Protein AF-A0A821ZTZ2-F1 (afdb_monomer_lite)

Radius of gyration: 18.92 Å; chains: 1; bounding box: 42×50×55 Å

Structure (mmCIF, N/CA/C/O backbone):
data_AF-A0A821ZTZ2-F1
#
_entry.id   AF-A0A821ZTZ2-F1
#
loop_
_atom_site.group_PDB
_atom_site.id
_atom_site.type_symbol
_atom_site.label_atom_id
_atom_site.label_alt_id
_atom_site.label_comp_id
_atom_site.label_asym_id
_atom_site.label_entity_id
_atom_site.label_seq_id
_atom_site.pdbx_PDB_ins_code
_atom_site.Cartn_x
_atom_site.Cartn_y
_atom_site.Cartn_z
_atom_site.occupancy
_atom_site.B_iso_or_equiv
_atom_site.auth_seq_id
_atom_site.auth_comp_id
_atom_site.auth_asym_id
_atom_site.auth_atom_id
_atom_site.pdbx_PDB_model_num
ATOM 1 N N . MET A 1 1 ? -11.432 11.181 30.076 1.00 42.75 1 MET A N 1
ATOM 2 C CA . MET A 1 1 ? -12.781 11.139 29.461 1.00 42.75 1 MET A CA 1
ATOM 3 C C . MET A 1 1 ? -12.769 10.695 27.985 1.00 42.75 1 MET A C 1
ATOM 5 O O . MET A 1 1 ? -13.728 10.973 27.287 1.00 42.75 1 MET A O 1
ATOM 9 N N . LEU A 1 2 ? -11.742 9.986 27.481 1.00 49.47 2 LEU A N 1
ATOM 10 C CA . LEU A 1 2 ? -11.644 9.617 26.049 1.00 49.47 2 LEU A CA 1
ATOM 11 C C . LEU A 1 2 ? -12.002 8.150 25.729 1.00 49.47 2 LEU A C 1
ATOM 13 O O . LEU A 1 2 ? -11.899 7.739 24.581 1.00 49.47 2 LEU A O 1
ATOM 17 N N . PHE A 1 3 ? -12.441 7.362 26.715 1.00 52.09 3 PHE A N 1
ATOM 18 C CA . PHE A 1 3 ? -12.757 5.939 26.538 1.00 52.09 3 PHE A CA 1
ATOM 19 C C . PHE A 1 3 ? -14.028 5.576 27.314 1.00 52.09 3 PHE A C 1
ATOM 21 O O . PHE A 1 3 ? -13.947 4.934 28.354 1.00 52.09 3 PHE A O 1
ATOM 28 N N . ASN A 1 4 ? -15.193 6.041 26.858 1.00 55.69 4 ASN A N 1
ATOM 29 C CA . ASN A 1 4 ? -16.470 5.648 27.470 1.00 55.69 4 ASN A CA 1
ATOM 30 C C . ASN A 1 4 ? -17.130 4.446 26.774 1.00 55.69 4 ASN A C 1
ATOM 32 O O . ASN A 1 4 ? -18.010 3.842 27.368 1.00 55.69 4 ASN A O 1
ATOM 36 N N . GLU A 1 5 ? -16.666 4.044 25.584 1.00 66.56 5 GLU A N 1
ATOM 37 C CA . GLU A 1 5 ? -17.161 2.846 24.891 1.00 66.56 5 GLU A CA 1
ATOM 38 C C . GLU A 1 5 ? -16.017 1.852 24.616 1.00 66.56 5 GLU A C 1
ATOM 40 O O . GLU A 1 5 ? -14.931 2.269 24.189 1.00 66.56 5 GLU A O 1
ATOM 45 N N . PRO A 1 6 ? -16.232 0.538 24.818 1.00 70.94 6 PRO A N 1
ATOM 46 C CA . PRO A 1 6 ? -15.178 -0.481 24.763 1.00 70.94 6 PRO A CA 1
ATOM 47 C C . PRO A 1 6 ? -14.505 -0.617 23.386 1.00 70.94 6 PRO A C 1
ATOM 49 O O . PRO A 1 6 ? -13.348 -1.026 23.303 1.00 70.94 6 PRO A O 1
ATOM 52 N N . TRP A 1 7 ? -15.184 -0.239 22.301 1.00 80.12 7 TRP A N 1
ATOM 53 C CA . TRP A 1 7 ? -14.682 -0.409 20.934 1.00 80.12 7 TRP A CA 1
ATOM 54 C C . TRP A 1 7 ? -13.649 0.645 20.506 1.00 80.12 7 TRP A C 1
ATOM 56 O O . TRP A 1 7 ? -12.847 0.368 19.612 1.00 80.12 7 TRP A O 1
ATOM 66 N N . TYR A 1 8 ? -13.602 1.822 21.148 1.00 84.62 8 TYR A N 1
ATOM 67 C CA . TYR A 1 8 ? -12.630 2.867 20.792 1.00 84.62 8 TYR A CA 1
ATOM 68 C C . TYR A 1 8 ? -11.195 2.395 20.996 1.00 84.62 8 TYR A C 1
ATOM 70 O O . TYR A 1 8 ? -10.341 2.647 20.151 1.00 84.62 8 TYR A O 1
ATOM 78 N N . LEU A 1 9 ? -10.920 1.685 22.094 1.00 88.00 9 LEU A N 1
ATOM 79 C CA . LEU A 1 9 ? -9.583 1.157 22.348 1.00 88.00 9 LEU A CA 1
ATOM 80 C C . LEU A 1 9 ? -9.177 0.160 21.255 1.00 88.00 9 LEU A C 1
ATOM 82 O O . LEU A 1 9 ? -8.076 0.264 20.720 1.00 88.00 9 LEU A O 1
ATOM 86 N N . SER A 1 10 ? -10.076 -0.756 20.884 1.00 89.06 10 SER A N 1
ATOM 87 C CA . SER A 1 10 ? -9.838 -1.754 19.837 1.00 89.06 10 SER A CA 1
ATOM 88 C C . SER A 1 10 ? -9.587 -1.119 18.471 1.00 89.06 10 SER A C 1
ATOM 90 O O . SER A 1 10 ? -8.606 -1.466 17.817 1.00 89.06 10 SER A O 1
ATOM 92 N N . LEU A 1 11 ? -10.425 -0.163 18.057 1.00 89.69 11 LEU A N 1
ATOM 93 C CA . LEU A 1 11 ? -10.246 0.556 16.794 1.00 89.69 11 LEU A CA 1
ATOM 94 C C . LEU A 1 11 ? -8.910 1.301 16.774 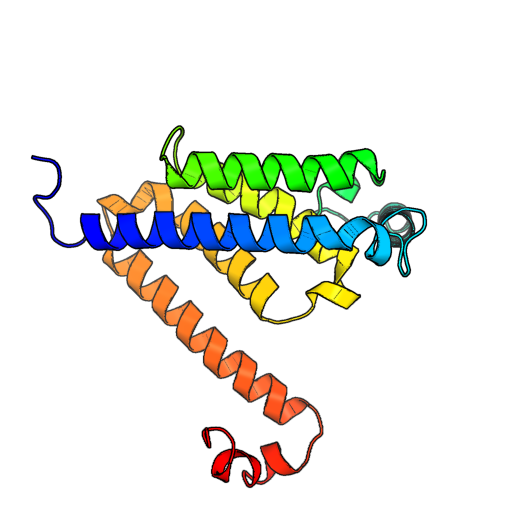1.00 89.69 11 LEU A C 1
ATOM 96 O O . LEU A 1 11 ? -8.155 1.247 15.808 1.00 89.69 11 LEU A O 1
ATOM 100 N N . SER A 1 12 ? -8.594 1.957 17.879 1.00 91.69 12 SER A N 1
ATOM 101 C CA . SER A 1 12 ? -7.413 2.791 17.959 1.00 91.69 12 SER A CA 1
ATOM 102 C C . SER A 1 12 ? -6.122 1.963 18.040 1.00 91.69 12 SER A C 1
ATOM 104 O O . SER A 1 12 ? -5.089 2.365 17.506 1.00 91.69 12 SER A O 1
ATOM 106 N N . LEU A 1 13 ? -6.158 0.775 18.656 1.00 93.75 13 LEU A N 1
ATOM 107 C CA . LEU A 1 13 ? -5.084 -0.217 18.549 1.00 93.75 13 LEU A CA 1
ATOM 108 C C . LEU A 1 13 ? -4.942 -0.723 17.110 1.00 93.75 13 LEU A C 1
ATOM 110 O O . LEU A 1 13 ? -3.829 -0.740 16.592 1.00 93.75 13 LEU A O 1
ATOM 114 N N . PHE A 1 14 ? -6.053 -1.065 16.449 1.00 93.88 14 PHE A N 1
ATOM 115 C CA . PHE A 1 14 ? -6.052 -1.508 15.055 1.00 93.88 14 PHE A CA 1
ATOM 116 C C . PHE A 1 14 ? -5.377 -0.485 14.132 1.00 93.88 14 PHE A C 1
ATOM 118 O O . PHE A 1 14 ? -4.483 -0.845 13.369 1.00 93.88 14 PHE A O 1
ATOM 125 N N . GLU A 1 15 ? -5.747 0.793 14.232 1.00 95.94 15 GLU A N 1
ATOM 126 C CA . GLU A 1 15 ? -5.176 1.879 13.424 1.00 95.94 15 GLU A CA 1
ATOM 127 C C . GLU A 1 15 ? -3.663 2.003 13.619 1.00 95.94 15 GLU A C 1
ATOM 129 O O . GLU A 1 15 ? -2.908 2.083 12.651 1.00 95.94 15 GLU A O 1
ATOM 134 N N . ARG A 1 16 ? -3.190 1.965 14.867 1.00 97.94 16 ARG A N 1
ATOM 135 C CA . ARG A 1 16 ? -1.758 2.093 15.179 1.00 97.94 16 ARG A CA 1
ATOM 136 C C . ARG A 1 16 ? -0.972 0.877 14.723 1.00 97.94 16 ARG A C 1
ATOM 138 O O . ARG A 1 16 ? 0.109 1.029 14.163 1.00 97.94 16 ARG A O 1
ATOM 145 N N . THR A 1 17 ? -1.528 -0.320 14.890 1.00 98.12 17 THR A N 1
ATOM 146 C CA . THR A 1 17 ? -0.934 -1.549 14.361 1.00 98.12 17 THR A CA 1
ATOM 147 C C . THR A 1 17 ? -0.859 -1.505 12.835 1.00 98.12 17 THR A C 1
ATOM 149 O O . THR A 1 17 ? 0.201 -1.781 12.277 1.00 98.12 17 THR A O 1
ATOM 152 N N . LEU A 1 18 ? -1.929 -1.094 12.149 1.00 98.00 18 LEU A N 1
ATOM 153 C CA . LEU A 1 18 ? -1.942 -0.961 10.691 1.00 98.00 18 LEU A CA 1
ATOM 154 C C . LEU A 1 18 ? -0.936 0.096 10.207 1.00 98.00 18 LEU A C 1
ATOM 156 O O . LEU A 1 18 ? -0.241 -0.124 9.213 1.00 98.00 18 LEU A O 1
ATOM 160 N N . ALA A 1 19 ? -0.799 1.211 10.925 1.00 98.69 19 ALA A N 1
ATOM 161 C CA . ALA A 1 19 ? 0.216 2.225 10.657 1.00 98.69 19 ALA A CA 1
ATOM 162 C C . ALA A 1 19 ? 1.643 1.668 10.805 1.00 98.69 19 ALA A C 1
ATOM 164 O O . ALA A 1 19 ? 2.469 1.858 9.912 1.00 98.69 19 ALA A O 1
ATOM 165 N N . CYS A 1 20 ? 1.924 0.917 11.875 1.00 98.75 20 CYS A N 1
ATOM 166 C CA . CYS A 1 20 ? 3.211 0.243 12.070 1.00 98.75 20 CYS A CA 1
ATOM 167 C C . CYS A 1 20 ? 3.512 -0.781 10.967 1.00 98.75 20 CYS A C 1
ATOM 169 O O . CYS A 1 20 ? 4.644 -0.840 10.490 1.00 98.75 20 CYS A O 1
ATOM 171 N N . ILE A 1 21 ? 2.516 -1.561 10.534 1.00 98.56 21 ILE A N 1
ATOM 172 C CA . ILE A 1 21 ? 2.678 -2.544 9.452 1.00 98.56 21 ILE A CA 1
ATOM 173 C C . ILE A 1 21 ? 2.988 -1.840 8.127 1.00 98.56 21 ILE A C 1
ATOM 175 O O . ILE A 1 21 ? 3.922 -2.244 7.436 1.00 98.56 21 ILE A O 1
ATOM 179 N N . ASN A 1 22 ? 2.262 -0.768 7.785 1.00 98.62 22 ASN A N 1
ATOM 180 C CA . ASN A 1 22 ? 2.570 0.035 6.598 1.00 98.62 22 ASN A CA 1
ATOM 181 C C . ASN A 1 22 ? 3.992 0.609 6.673 1.00 98.62 22 ASN A C 1
ATOM 183 O O . ASN A 1 22 ? 4.756 0.469 5.719 1.00 98.62 22 ASN A O 1
ATOM 187 N N . LEU A 1 23 ? 4.379 1.186 7.815 1.00 98.81 23 LEU A N 1
ATOM 188 C CA . LEU A 1 23 ? 5.720 1.733 8.017 1.00 98.81 23 LEU A CA 1
ATOM 189 C C . LEU A 1 23 ? 6.803 0.664 7.810 1.00 98.81 23 LEU A C 1
ATOM 191 O O . LEU A 1 23 ? 7.748 0.888 7.055 1.00 98.81 23 LEU A O 1
ATOM 195 N N . ALA A 1 24 ? 6.646 -0.510 8.427 1.00 98.62 24 ALA A N 1
ATOM 196 C CA . ALA A 1 24 ? 7.570 -1.628 8.265 1.00 98.62 24 ALA A CA 1
ATOM 197 C C . ALA A 1 24 ? 7.647 -2.097 6.804 1.00 98.62 24 ALA A C 1
ATOM 199 O O . ALA A 1 24 ? 8.740 -2.331 6.289 1.00 98.62 24 ALA A O 1
ATOM 200 N N . ALA A 1 25 ? 6.508 -2.172 6.112 1.00 97.88 25 ALA A N 1
ATOM 201 C CA . ALA A 1 25 ? 6.438 -2.561 4.709 1.00 97.88 25 ALA A CA 1
ATOM 202 C C . ALA A 1 25 ? 7.159 -1.562 3.788 1.00 97.88 25 ALA A C 1
ATOM 204 O O . ALA A 1 25 ? 7.911 -1.977 2.901 1.00 97.88 25 ALA A O 1
ATOM 205 N N . PHE A 1 26 ? 6.986 -0.254 4.007 1.00 98.56 26 PHE A N 1
ATOM 206 C CA . PHE A 1 26 ? 7.702 0.771 3.246 1.00 98.56 26 PHE A CA 1
ATOM 207 C C . PHE A 1 26 ? 9.198 0.780 3.551 1.00 98.56 26 PHE A C 1
ATOM 209 O O . PHE A 1 26 ? 9.985 0.857 2.614 1.00 98.56 26 PHE A O 1
ATOM 216 N N . LEU A 1 27 ? 9.610 0.668 4.818 1.00 98.56 27 LEU A N 1
ATOM 217 C CA . LEU A 1 27 ? 11.029 0.626 5.194 1.00 98.56 27 LEU A CA 1
ATOM 218 C C . LEU A 1 27 ? 11.729 -0.623 4.645 1.00 98.56 27 LEU A C 1
ATOM 220 O O . LEU A 1 27 ? 12.836 -0.527 4.117 1.00 98.56 27 LEU A O 1
ATOM 224 N N . SER A 1 28 ? 11.064 -1.779 4.712 1.00 97.25 28 SER A N 1
ATOM 225 C CA . SER A 1 28 ? 11.558 -3.027 4.128 1.00 97.25 28 SER A CA 1
ATOM 226 C C . SER A 1 28 ? 11.678 -2.931 2.608 1.00 97.25 28 SER A C 1
ATOM 228 O O . SER A 1 28 ? 12.683 -3.356 2.054 1.00 97.25 28 SER A O 1
ATOM 230 N N . SER A 1 29 ? 10.703 -2.329 1.922 1.00 96.81 29 SER A N 1
ATOM 231 C CA . SER A 1 29 ? 10.804 -2.074 0.481 1.00 96.81 29 SER A CA 1
ATOM 232 C C . SER A 1 29 ? 11.915 -1.068 0.152 1.00 96.81 29 SER A C 1
ATOM 234 O O . SER A 1 29 ? 12.677 -1.255 -0.798 1.00 96.81 29 SER A O 1
ATOM 236 N N . LEU A 1 30 ? 12.057 -0.016 0.964 1.00 97.94 30 LEU A N 1
ATOM 237 C CA . LEU A 1 30 ? 13.021 1.062 0.753 1.00 97.94 30 LEU A CA 1
ATOM 238 C C . LEU A 1 30 ? 14.477 0.571 0.816 1.00 97.94 30 LEU A C 1
ATOM 240 O O . LEU A 1 30 ? 15.336 1.126 0.132 1.00 97.94 30 LEU A O 1
ATOM 244 N N . SER A 1 31 ? 14.773 -0.472 1.592 1.00 97.12 31 SER A N 1
ATOM 245 C CA . SER A 1 31 ? 16.129 -1.028 1.650 1.00 97.12 31 SER A CA 1
ATOM 246 C C . SER A 1 31 ? 16.521 -1.803 0.385 1.00 97.12 31 SER A C 1
ATOM 248 O O . SER A 1 31 ? 17.711 -1.922 0.098 1.00 97.12 31 SER A O 1
ATOM 250 N N . GLN A 1 32 ? 15.549 -2.286 -0.401 1.00 96.06 32 GLN A N 1
ATOM 251 C CA . GLN A 1 32 ? 15.790 -3.198 -1.529 1.00 96.06 32 GLN A CA 1
ATOM 252 C C . GLN A 1 32 ? 15.358 -2.670 -2.908 1.00 96.06 32 GLN A C 1
ATOM 254 O O . GLN A 1 32 ? 15.808 -3.201 -3.927 1.00 96.06 32 GLN A O 1
ATOM 259 N N . TRP A 1 33 ? 14.529 -1.619 -2.984 1.00 96.19 33 TRP A N 1
ATOM 260 C CA . TRP A 1 33 ? 13.891 -1.199 -4.243 1.00 96.19 33 TRP A CA 1
ATOM 261 C C . TRP A 1 33 ? 14.880 -0.906 -5.378 1.00 96.19 33 TRP A C 1
ATOM 263 O O . TRP A 1 33 ? 14.597 -1.248 -6.523 1.00 96.19 33 TRP A O 1
ATOM 273 N N . ARG A 1 34 ? 16.050 -0.314 -5.084 1.00 96.50 34 ARG A N 1
ATOM 274 C CA . ARG A 1 34 ? 17.048 0.036 -6.113 1.00 96.50 34 ARG A CA 1
ATOM 275 C C . ARG A 1 34 ? 17.535 -1.194 -6.870 1.00 96.50 34 ARG A C 1
ATOM 277 O O . ARG A 1 34 ? 17.605 -1.159 -8.092 1.00 96.50 34 ARG A O 1
ATOM 284 N N . GLY A 1 35 ? 17.838 -2.274 -6.149 1.00 96.25 35 GLY A N 1
ATOM 285 C CA . GLY A 1 35 ? 18.311 -3.521 -6.750 1.00 96.25 35 GLY A CA 1
ATOM 286 C C . GLY A 1 35 ? 17.205 -4.294 -7.468 1.00 96.25 35 GLY A C 1
ATOM 287 O O . GLY A 1 35 ? 17.479 -5.006 -8.427 1.00 96.25 35 GLY A O 1
ATOM 288 N N . GLN A 1 36 ? 15.954 -4.143 -7.036 1.00 96.06 36 GLN A N 1
ATOM 289 C CA . GLN A 1 36 ? 14.817 -4.854 -7.621 1.00 96.06 36 GLN A CA 1
ATOM 290 C C . GLN A 1 36 ? 14.270 -4.146 -8.863 1.00 96.06 36 GLN A C 1
ATOM 292 O O . GLN A 1 36 ? 14.253 -4.729 -9.944 1.00 96.06 36 GLN A O 1
ATOM 297 N N . ILE A 1 37 ? 13.841 -2.893 -8.699 1.00 96.69 37 ILE A N 1
ATOM 298 C CA . ILE A 1 37 ? 13.020 -2.150 -9.665 1.00 96.69 37 ILE A CA 1
ATOM 299 C C . ILE A 1 37 ? 13.613 -0.809 -10.106 1.00 96.69 37 ILE A C 1
ATOM 301 O O . ILE A 1 37 ? 13.006 -0.123 -10.930 1.00 96.69 37 ILE A O 1
ATOM 305 N N . GLY A 1 38 ? 14.764 -0.412 -9.558 1.00 96.88 38 GLY A N 1
ATOM 306 C CA . GLY A 1 38 ? 15.476 0.783 -10.006 1.00 96.88 38 GLY A CA 1
ATOM 307 C C . GLY A 1 38 ? 15.945 0.662 -11.457 1.00 96.88 38 GLY A C 1
ATOM 308 O O . GLY A 1 38 ? 15.961 -0.425 -12.036 1.00 96.88 38 GLY A O 1
ATOM 309 N N . SER A 1 39 ? 16.365 1.777 -12.049 1.00 96.44 39 SER A N 1
ATOM 310 C CA . SER A 1 39 ? 16.863 1.829 -13.432 1.00 96.44 39 SER A CA 1
ATOM 311 C C . SER A 1 39 ? 18.019 0.859 -13.725 1.00 96.44 39 SER A C 1
ATOM 313 O O . SER A 1 39 ? 18.117 0.35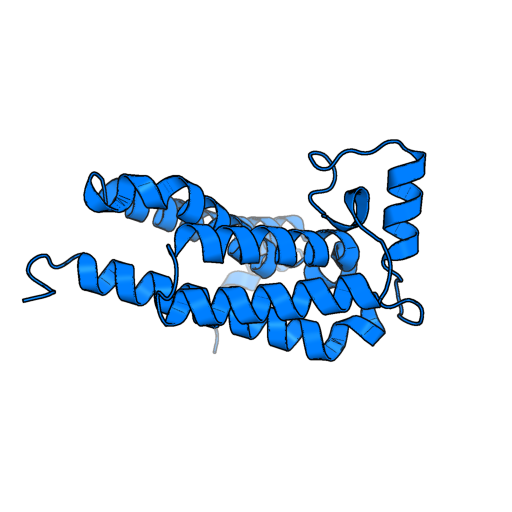6 -14.843 1.00 96.44 39 SER A O 1
ATOM 315 N N . THR A 1 40 ? 18.848 0.561 -12.720 1.00 94.69 40 THR A N 1
ATOM 316 C CA . THR A 1 40 ? 19.951 -0.417 -12.759 1.00 94.69 40 THR A CA 1
ATOM 317 C C . THR A 1 40 ? 19.628 -1.732 -12.039 1.00 94.69 40 THR A C 1
ATOM 319 O O . THR A 1 40 ? 20.521 -2.547 -11.807 1.00 94.69 40 THR A O 1
ATOM 322 N N . GLY A 1 41 ? 18.369 -1.931 -11.644 1.00 95.25 41 GLY A N 1
ATOM 323 C CA . GLY A 1 41 ? 17.907 -3.122 -10.939 1.00 95.25 41 GLY A CA 1
ATOM 324 C C . GLY A 1 41 ? 17.709 -4.330 -11.855 1.00 95.25 41 GLY A C 1
ATOM 325 O O . GLY A 1 41 ? 17.800 -4.238 -13.079 1.00 95.25 41 GLY A O 1
ATOM 326 N N . ILE A 1 42 ? 17.393 -5.473 -11.244 1.00 96.12 42 ILE A N 1
ATOM 327 C CA . ILE A 1 42 ? 17.135 -6.747 -11.935 1.00 96.12 42 ILE A CA 1
ATOM 328 C C . ILE A 1 42 ? 15.969 -6.609 -12.920 1.00 96.12 42 ILE A C 1
ATOM 330 O O . ILE A 1 42 ? 16.014 -7.159 -14.019 1.00 96.12 42 ILE A O 1
ATOM 334 N N . LEU A 1 43 ? 14.914 -5.894 -12.521 1.00 94.75 43 LEU A N 1
ATOM 335 C CA . LEU A 1 43 ? 13.689 -5.765 -13.299 1.00 94.75 43 LEU A CA 1
ATOM 336 C C . LEU A 1 43 ? 13.171 -4.315 -13.258 1.00 94.75 43 LEU A C 1
ATOM 338 O O . LEU A 1 43 ? 12.245 -4.006 -12.505 1.00 94.75 43 LEU A O 1
ATOM 342 N N . PRO A 1 44 ? 13.770 -3.404 -14.050 1.00 96.69 44 PRO A N 1
ATOM 343 C CA . PRO A 1 44 ? 13.501 -1.973 -13.954 1.00 96.69 44 PRO A CA 1
ATOM 344 C C . PRO A 1 44 ? 12.028 -1.616 -14.187 1.00 96.69 44 PRO A C 1
ATOM 346 O O . PRO A 1 44 ? 11.456 -1.956 -15.228 1.00 96.69 44 PRO A O 1
ATOM 349 N N . ALA A 1 45 ? 11.427 -0.860 -13.263 1.00 96.56 45 ALA A N 1
ATOM 350 C CA . ALA A 1 45 ? 10.010 -0.485 -13.308 1.00 96.56 45 ALA A CA 1
ATOM 351 C C . ALA A 1 45 ? 9.621 0.235 -14.609 1.00 96.56 45 ALA A C 1
ATOM 353 O O . ALA A 1 45 ? 8.535 0.007 -15.149 1.00 96.56 45 ALA A O 1
ATOM 354 N N . TYR A 1 46 ? 10.516 1.080 -15.137 1.00 95.75 46 TYR A N 1
ATOM 355 C CA . TYR A 1 46 ? 10.252 1.868 -16.341 1.00 95.75 46 TYR A CA 1
ATOM 356 C C . TYR A 1 46 ? 9.915 0.998 -17.556 1.00 95.75 46 TYR A C 1
ATOM 358 O O . TYR A 1 46 ? 9.106 1.399 -18.391 1.00 95.75 46 TYR A O 1
ATOM 366 N N . SER A 1 47 ? 10.485 -0.209 -17.646 1.00 95.00 47 SER A N 1
ATOM 367 C CA . SER A 1 47 ? 10.233 -1.124 -18.763 1.00 95.00 47 SER A CA 1
ATOM 368 C C . SER A 1 47 ? 8.758 -1.547 -18.822 1.00 95.00 47 SER A C 1
ATOM 370 O O . SER A 1 47 ? 8.121 -1.432 -19.871 1.00 95.00 47 SER A O 1
ATOM 372 N N . PHE A 1 48 ? 8.170 -1.920 -17.680 1.00 94.19 48 PHE A N 1
ATOM 373 C CA . PHE A 1 48 ? 6.749 -2.258 -17.570 1.00 94.19 48 PHE A CA 1
ATOM 374 C C . PHE A 1 48 ? 5.849 -1.054 -17.790 1.00 94.19 48 PHE A C 1
ATOM 376 O O . PHE A 1 48 ? 4.869 -1.138 -18.528 1.00 94.19 48 PHE A O 1
ATOM 383 N N . VAL A 1 49 ? 6.182 0.074 -17.159 1.00 96.31 49 VAL A N 1
ATOM 384 C CA . VAL A 1 49 ? 5.358 1.282 -17.238 1.00 96.31 49 VAL A CA 1
ATOM 385 C C . VAL A 1 49 ? 5.276 1.779 -18.680 1.00 96.31 49 VAL A C 1
ATOM 387 O O . VAL A 1 49 ? 4.186 2.109 -19.144 1.00 96.31 49 VAL A O 1
ATOM 390 N N . ARG A 1 50 ? 6.388 1.772 -19.425 1.00 96.19 50 ARG A N 1
ATOM 391 C CA . ARG A 1 50 ? 6.403 2.139 -20.850 1.00 96.19 50 ARG A CA 1
ATOM 392 C C . ARG A 1 50 ? 5.620 1.151 -21.706 1.00 96.19 50 ARG A C 1
ATOM 394 O O . ARG A 1 50 ? 4.762 1.581 -22.471 1.00 96.19 50 ARG A O 1
ATOM 401 N N . TYR A 1 51 ? 5.812 -0.150 -21.494 1.00 95.94 51 TYR A N 1
ATOM 402 C CA . TYR A 1 51 ? 5.040 -1.193 -22.176 1.00 95.94 51 TYR A CA 1
ATOM 403 C C . TYR A 1 51 ? 3.518 -1.039 -21.971 1.00 95.94 51 TYR A C 1
ATOM 405 O O . TYR A 1 51 ? 2.726 -1.230 -22.899 1.00 95.94 51 TYR A O 1
ATOM 413 N N . TRP A 1 52 ? 3.086 -0.677 -20.760 1.00 97.00 52 TRP A N 1
ATOM 414 C CA . TRP A 1 52 ? 1.679 -0.417 -20.443 1.00 97.00 52 TRP A CA 1
ATOM 415 C C . TRP A 1 52 ? 1.172 0.896 -21.053 1.00 97.00 52 TRP A C 1
ATOM 417 O O . TRP A 1 52 ? 0.048 0.925 -21.558 1.00 97.00 52 TRP A O 1
ATOM 427 N N . LYS A 1 53 ? 1.993 1.958 -21.068 1.00 95.62 53 LYS A N 1
ATOM 428 C CA . LYS A 1 53 ? 1.670 3.234 -21.736 1.00 95.62 53 LYS A CA 1
ATOM 429 C C . LYS A 1 53 ? 1.461 3.050 -23.239 1.00 95.62 53 LYS A C 1
ATOM 431 O O . LYS A 1 53 ? 0.475 3.550 -23.772 1.00 95.62 53 LYS A O 1
ATOM 436 N N . GLU A 1 54 ? 2.319 2.280 -23.907 1.00 96.75 54 GLU A N 1
ATOM 437 C CA . GLU A 1 54 ? 2.183 1.949 -25.336 1.00 96.75 54 GLU A CA 1
ATOM 438 C C . GLU A 1 54 ? 0.858 1.238 -25.645 1.00 96.75 54 GLU A C 1
ATOM 440 O O . GLU A 1 54 ? 0.221 1.496 -26.664 1.00 96.75 54 GLU A O 1
ATOM 445 N N . ARG A 1 55 ? 0.396 0.386 -24.723 1.00 96.75 55 ARG A N 1
ATOM 446 C CA . ARG A 1 55 ? -0.896 -0.316 -24.805 1.00 96.75 55 ARG A CA 1
ATOM 447 C C . ARG A 1 55 ? -2.084 0.505 -24.318 1.00 96.75 55 ARG A C 1
ATOM 449 O O . ARG A 1 55 ? -3.189 -0.026 -24.251 1.00 96.75 55 ARG A O 1
ATOM 456 N N . LYS A 1 56 ? -1.869 1.780 -23.980 1.00 95.00 56 LYS A N 1
ATOM 457 C CA . LYS A 1 56 ? -2.887 2.689 -23.436 1.00 95.00 56 LYS A CA 1
ATOM 458 C C . LYS A 1 56 ? -3.603 2.095 -22.220 1.00 95.00 56 LYS A C 1
ATOM 460 O O . LYS A 1 56 ? -4.803 2.301 -22.039 1.00 95.00 56 LYS A O 1
ATOM 465 N N . MET A 1 57 ? -2.874 1.332 -21.402 1.00 96.19 57 MET A N 1
ATOM 466 C CA . MET A 1 57 ? -3.447 0.766 -20.189 1.00 96.19 57 MET A CA 1
ATOM 467 C C . MET A 1 57 ? -3.767 1.874 -19.189 1.00 96.19 57 MET A C 1
ATOM 469 O O . MET A 1 57 ? -3.030 2.854 -19.065 1.00 96.19 57 MET A O 1
ATOM 473 N N . THR A 1 58 ? -4.866 1.709 -18.461 1.00 93.62 58 THR A N 1
ATOM 474 C CA . THR A 1 58 ? -5.344 2.701 -17.494 1.00 93.62 58 THR A CA 1
ATOM 475 C C . THR A 1 58 ? -4.956 2.336 -16.065 1.00 93.62 58 THR A C 1
ATOM 477 O O . THR A 1 58 ? -4.601 1.193 -15.764 1.00 93.62 58 THR A O 1
ATOM 480 N N . PHE A 1 59 ? -5.102 3.300 -15.155 1.00 91.19 59 PHE A N 1
ATOM 481 C CA . PHE A 1 59 ? -4.937 3.078 -13.717 1.00 91.19 59 PHE A CA 1
ATOM 482 C C . PHE A 1 59 ? -5.815 1.929 -13.191 1.00 91.19 59 PHE A C 1
ATOM 484 O O . PHE A 1 59 ? -5.383 1.156 -12.348 1.00 91.19 59 PHE A O 1
ATOM 491 N N . PHE A 1 60 ? -7.024 1.751 -13.728 1.00 90.38 60 PHE A N 1
ATOM 492 C CA . PHE A 1 60 ? -7.918 0.671 -13.299 1.00 90.38 60 PHE A CA 1
ATOM 493 C C . PHE A 1 60 ? -7.433 -0.722 -13.718 1.00 90.38 60 PHE A C 1
ATOM 495 O O . PHE A 1 60 ? -7.781 -1.709 -13.080 1.00 90.38 60 PHE A O 1
ATOM 502 N N . GLN A 1 61 ? -6.618 -0.815 -14.772 1.00 93.06 61 GLN A N 1
ATOM 503 C CA . GLN A 1 61 ? -6.000 -2.075 -15.193 1.00 93.06 61 GLN A CA 1
ATOM 504 C C . GLN A 1 61 ? -4.667 -2.326 -14.478 1.00 93.06 61 GLN A C 1
ATOM 506 O O . GLN A 1 61 ? -4.268 -3.474 -14.280 1.00 93.06 61 GLN A O 1
ATOM 511 N N . ARG A 1 62 ? -3.954 -1.251 -14.126 1.00 93.69 62 ARG A N 1
ATOM 512 C CA . ARG A 1 62 ? -2.667 -1.263 -13.424 1.00 93.69 62 ARG A CA 1
ATOM 513 C C . ARG A 1 62 ? -2.676 -0.128 -12.394 1.00 93.69 62 ARG A C 1
ATOM 515 O O . ARG A 1 62 ? -2.357 1.003 -12.767 1.00 93.69 62 ARG A O 1
ATOM 522 N N . PRO A 1 63 ? -3.036 -0.392 -11.125 1.00 92.00 63 PRO A N 1
ATOM 523 C CA . PRO A 1 63 ? -3.236 0.647 -10.115 1.00 92.00 63 PRO A CA 1
ATOM 524 C C . PRO A 1 63 ? -1.897 1.201 -9.613 1.00 92.00 63 PRO A C 1
ATOM 526 O O . PRO A 1 63 ? -1.445 0.922 -8.504 1.00 92.00 63 PRO A O 1
ATOM 529 N N . THR A 1 64 ? -1.241 1.994 -10.461 1.00 96.12 64 THR A N 1
ATOM 530 C CA . THR A 1 64 ? 0.034 2.648 -10.175 1.00 96.12 64 THR A CA 1
ATOM 531 C C . THR A 1 64 ? 0.046 4.091 -10.648 1.00 96.12 64 THR A C 1
ATOM 533 O O . THR A 1 64 ? -0.290 4.408 -11.790 1.00 96.12 64 THR A O 1
ATOM 536 N N . LEU A 1 65 ? 0.512 4.977 -9.773 1.00 96.56 65 LEU A N 1
ATOM 537 C CA . LEU A 1 65 ? 0.777 6.372 -10.100 1.00 96.56 65 LEU A CA 1
ATOM 538 C C . LEU A 1 65 ? 1.932 6.516 -11.097 1.00 96.56 65 LEU A C 1
ATOM 540 O O . LEU A 1 65 ? 2.037 7.554 -11.743 1.00 96.56 65 LEU A O 1
ATOM 544 N N . CYS A 1 66 ? 2.757 5.480 -11.295 1.00 96.19 66 CYS A N 1
ATOM 545 C CA . CYS A 1 66 ? 3.859 5.526 -12.259 1.00 96.19 66 CYS A CA 1
ATOM 546 C C . CYS A 1 66 ? 3.363 5.689 -13.709 1.00 96.19 66 CYS A C 1
ATOM 548 O O . CYS A 1 66 ? 4.041 6.278 -14.553 1.00 96.19 66 CYS A O 1
ATOM 550 N N . LEU A 1 67 ? 2.147 5.210 -14.002 1.00 95.19 67 LEU A N 1
ATOM 551 C CA . LEU A 1 67 ? 1.505 5.411 -15.302 1.00 95.19 67 LEU A CA 1
ATOM 552 C C . LEU A 1 67 ? 1.117 6.870 -15.551 1.00 95.19 67 LEU A C 1
ATOM 554 O O . LEU A 1 67 ? 1.157 7.316 -16.695 1.00 95.19 67 LEU A O 1
ATOM 558 N N . ILE A 1 68 ? 0.755 7.596 -14.495 1.00 93.88 68 ILE A N 1
ATOM 559 C CA . ILE A 1 68 ? 0.168 8.937 -14.581 1.00 93.88 68 ILE A CA 1
ATOM 560 C C . ILE A 1 68 ? 1.243 10.013 -14.399 1.00 93.88 68 ILE A C 1
ATOM 562 O O . ILE A 1 68 ? 1.238 11.010 -15.113 1.00 93.88 68 ILE A O 1
ATOM 566 N N . ILE A 1 69 ? 2.165 9.807 -13.456 1.00 95.38 69 ILE A N 1
ATOM 567 C CA . ILE A 1 69 ? 3.100 10.835 -12.991 1.00 95.38 69 ILE A CA 1
ATOM 568 C C . ILE A 1 69 ? 4.490 10.638 -13.607 1.00 95.38 69 ILE A C 1
ATOM 570 O O . ILE A 1 69 ? 4.925 11.446 -14.422 1.00 95.38 69 ILE A O 1
ATOM 574 N N . SER A 1 70 ? 5.213 9.580 -13.232 1.00 95.25 70 SER A N 1
ATOM 575 C CA . SER A 1 70 ? 6.587 9.340 -13.695 1.00 95.25 70 SER A CA 1
ATOM 576 C C . SER A 1 70 ? 7.010 7.887 -13.468 1.00 95.25 70 SER A C 1
ATOM 578 O O . SER A 1 70 ? 6.557 7.246 -12.531 1.00 95.25 70 SER A O 1
ATOM 580 N N . ASP A 1 71 ? 7.909 7.375 -14.303 1.00 93.44 71 ASP A N 1
ATOM 581 C CA . ASP A 1 71 ? 8.564 6.067 -14.179 1.00 93.44 71 ASP A CA 1
ATOM 582 C C . ASP A 1 71 ? 10.024 6.171 -13.696 1.00 93.44 71 ASP A C 1
ATOM 584 O O . ASP A 1 71 ? 10.796 5.225 -13.835 1.00 93.44 71 ASP A O 1
ATOM 588 N N . SER A 1 72 ? 10.417 7.326 -13.150 1.00 96.75 72 SER A N 1
ATOM 589 C CA . SER A 1 72 ? 11.792 7.597 -12.716 1.00 96.75 72 SER A CA 1
ATOM 590 C C . SER A 1 72 ? 12.121 7.045 -11.325 1.00 96.75 72 SER A C 1
ATOM 592 O O . SER A 1 72 ? 11.269 6.974 -10.439 1.00 96.75 72 SER A O 1
ATOM 594 N N . ASP A 1 73 ? 13.404 6.766 -11.092 1.00 97.44 73 ASP A N 1
ATOM 595 C CA . ASP A 1 73 ? 13.935 6.345 -9.788 1.00 97.44 73 ASP A CA 1
ATOM 596 C C . ASP A 1 73 ? 13.628 7.354 -8.668 1.00 97.44 73 ASP A C 1
ATOM 598 O O . ASP A 1 73 ? 13.300 6.966 -7.546 1.00 97.44 73 ASP A O 1
ATOM 602 N N . ASN A 1 74 ? 13.669 8.656 -8.970 1.00 97.88 74 ASN A N 1
ATOM 603 C CA . ASN A 1 74 ? 13.317 9.705 -8.009 1.00 97.88 74 ASN A CA 1
ATOM 604 C C . ASN A 1 74 ? 11.844 9.627 -7.602 1.00 97.88 74 ASN A C 1
ATOM 606 O O . ASN A 1 74 ? 11.515 9.838 -6.436 1.00 97.88 74 ASN A O 1
ATOM 610 N N . PHE A 1 75 ? 10.960 9.302 -8.545 1.00 98.12 75 PHE A N 1
ATOM 611 C CA . PHE A 1 75 ? 9.546 9.128 -8.245 1.00 98.12 75 PHE A CA 1
ATOM 612 C C . PHE A 1 75 ? 9.297 7.865 -7.415 1.00 98.12 75 PHE A C 1
ATOM 614 O O . PHE A 1 75 ? 8.562 7.925 -6.432 1.00 98.12 75 PHE A O 1
ATOM 621 N N . LEU A 1 76 ? 9.967 6.749 -7.728 1.00 98.00 76 LEU A N 1
ATOM 622 C CA . LEU A 1 76 ? 9.908 5.541 -6.896 1.00 98.00 76 LEU A CA 1
ATOM 623 C C . LEU A 1 76 ? 10.373 5.822 -5.463 1.00 98.00 76 LEU A C 1
ATOM 625 O O . LEU A 1 76 ? 9.726 5.394 -4.507 1.00 98.00 76 LEU A O 1
ATOM 629 N N . LEU A 1 77 ? 11.455 6.583 -5.295 1.00 98.31 77 LEU A N 1
ATOM 630 C CA . LEU A 1 77 ? 11.934 7.006 -3.981 1.00 98.31 77 LEU A CA 1
ATOM 631 C C . LEU A 1 77 ? 10.922 7.916 -3.264 1.00 98.31 77 LEU A C 1
ATOM 633 O O . LEU A 1 77 ? 10.689 7.749 -2.067 1.00 98.31 77 LEU A O 1
ATOM 637 N N . ALA A 1 78 ? 10.288 8.842 -3.988 1.00 98.56 78 ALA A N 1
ATOM 638 C CA . ALA A 1 78 ? 9.248 9.707 -3.439 1.00 98.56 78 ALA A CA 1
ATOM 639 C C . ALA A 1 78 ? 8.042 8.901 -2.930 1.00 98.56 78 ALA A C 1
ATOM 641 O O . ALA A 1 78 ? 7.570 9.169 -1.829 1.00 98.56 78 ALA A O 1
ATOM 642 N N . LEU A 1 79 ? 7.589 7.875 -3.663 1.00 98.50 79 LEU A N 1
ATOM 643 C CA . LEU A 1 79 ? 6.504 6.988 -3.218 1.00 98.50 79 LEU A CA 1
ATOM 644 C C . LEU A 1 79 ? 6.821 6.320 -1.871 1.00 98.50 79 LEU A C 1
ATOM 646 O O . LEU A 1 79 ? 5.947 6.241 -1.009 1.00 98.50 79 LEU A O 1
ATOM 650 N N . HIS A 1 80 ? 8.066 5.877 -1.664 1.00 98.62 80 HIS A N 1
ATOM 651 C CA . HIS A 1 80 ? 8.480 5.306 -0.381 1.00 98.62 80 HIS A CA 1
ATOM 652 C C . HIS A 1 80 ? 8.409 6.339 0.747 1.00 98.62 80 HIS A C 1
ATOM 654 O O . HIS A 1 80 ? 7.817 6.065 1.788 1.00 98.62 80 HIS A O 1
ATOM 660 N N . TRP A 1 81 ? 8.978 7.532 0.547 1.00 98.75 81 TRP A N 1
ATOM 661 C CA . TRP A 1 81 ? 8.985 8.573 1.578 1.00 98.75 81 TRP A CA 1
ATOM 662 C C . TRP A 1 81 ? 7.589 9.092 1.910 1.00 98.75 81 TRP A C 1
ATOM 664 O O . TRP A 1 81 ? 7.273 9.254 3.086 1.00 98.75 81 TRP A O 1
ATOM 674 N N . ILE A 1 82 ? 6.736 9.298 0.904 1.00 98.75 82 ILE A N 1
ATOM 675 C CA . ILE A 1 82 ? 5.339 9.694 1.118 1.00 98.75 82 ILE A CA 1
ATOM 676 C C . ILE A 1 82 ? 4.618 8.614 1.931 1.00 98.75 82 ILE A C 1
ATOM 678 O O . ILE A 1 82 ? 3.981 8.935 2.929 1.00 98.75 82 ILE A O 1
ATOM 682 N N . GLY A 1 83 ? 4.780 7.336 1.576 1.00 98.75 83 GLY A N 1
ATOM 683 C CA . GLY A 1 83 ? 4.206 6.220 2.329 1.00 98.75 83 GLY A CA 1
ATOM 684 C C . GLY A 1 83 ? 4.677 6.144 3.786 1.00 98.75 83 GLY A C 1
ATOM 685 O O . GLY A 1 83 ? 3.864 5.948 4.693 1.00 98.75 83 GLY A O 1
ATOM 686 N N . ILE A 1 84 ? 5.973 6.363 4.034 1.00 98.88 84 ILE A N 1
ATOM 687 C CA . ILE A 1 84 ? 6.555 6.436 5.386 1.00 98.88 84 ILE A CA 1
ATOM 688 C C . ILE A 1 84 ? 5.917 7.574 6.182 1.00 98.88 84 ILE A C 1
ATOM 690 O O . ILE A 1 84 ? 5.450 7.361 7.300 1.00 98.88 84 ILE A O 1
ATOM 694 N N . ILE A 1 85 ? 5.858 8.770 5.597 1.00 98.81 85 ILE A N 1
ATOM 695 C CA . ILE A 1 85 ? 5.282 9.952 6.239 1.00 98.81 85 ILE A CA 1
ATOM 696 C C . ILE A 1 85 ? 3.797 9.719 6.549 1.00 98.81 85 ILE A C 1
ATOM 698 O O . ILE A 1 85 ? 3.379 9.942 7.682 1.00 98.81 85 ILE A O 1
ATOM 702 N N . CYS A 1 86 ? 3.011 9.209 5.595 1.00 98.81 86 CYS A N 1
ATOM 703 C CA . CYS A 1 86 ? 1.605 8.860 5.811 1.00 98.81 86 CYS A CA 1
ATOM 704 C C . CYS A 1 86 ? 1.434 7.839 6.945 1.00 98.81 86 CYS A C 1
ATOM 706 O O . CYS A 1 86 ? 0.546 7.999 7.780 1.00 98.81 86 CYS A O 1
ATOM 708 N N . SER A 1 87 ? 2.308 6.833 7.027 1.00 98.75 87 SER A N 1
ATOM 709 C CA . SER A 1 87 ? 2.276 5.830 8.100 1.00 98.75 87 SER A CA 1
ATOM 710 C C . SER A 1 87 ? 2.548 6.454 9.474 1.00 98.75 87 SER A C 1
ATOM 712 O O . SER A 1 87 ? 1.846 6.160 10.439 1.00 98.75 87 SER A O 1
ATOM 714 N N . ILE A 1 88 ? 3.516 7.371 9.568 1.00 98.81 88 ILE A N 1
ATOM 715 C CA . ILE A 1 88 ? 3.823 8.098 10.809 1.00 98.81 88 ILE A CA 1
ATOM 716 C C . ILE A 1 88 ? 2.660 9.020 11.201 1.00 98.81 88 ILE A C 1
ATOM 718 O O . ILE A 1 88 ? 2.236 9.021 12.357 1.00 98.81 88 ILE A O 1
ATOM 722 N N . MET A 1 89 ? 2.098 9.769 10.247 1.00 98.69 89 MET A N 1
ATOM 723 C CA . MET A 1 89 ? 0.940 10.631 10.502 1.00 98.69 89 MET A CA 1
ATOM 724 C C . MET A 1 89 ? -0.283 9.833 10.965 1.00 98.69 89 MET A C 1
ATOM 726 O O . MET A 1 89 ? -1.000 10.305 11.844 1.00 98.69 89 MET A O 1
ATOM 730 N N . ALA A 1 90 ? -0.514 8.637 10.406 1.00 98.38 90 ALA A N 1
ATOM 731 C CA . ALA A 1 90 ? -1.577 7.733 10.846 1.00 98.38 90 ALA A CA 1
ATOM 732 C C . ALA A 1 90 ? -1.370 7.282 12.297 1.00 98.38 90 ALA A C 1
ATOM 734 O O . ALA A 1 90 ? -2.302 7.342 13.093 1.00 98.38 90 ALA A O 1
ATOM 735 N N . PHE A 1 91 ? -0.146 6.882 12.656 1.00 98.44 91 PHE A N 1
ATOM 736 C CA . PHE A 1 91 ? 0.175 6.408 14.004 1.00 98.44 91 PHE A CA 1
ATOM 737 C C . PHE A 1 91 ? -0.116 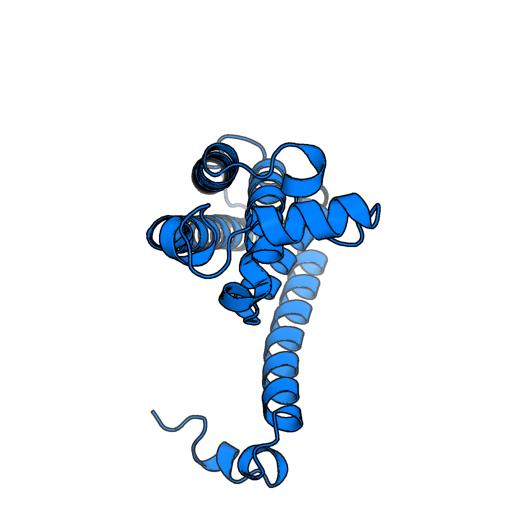7.463 15.082 1.00 98.44 91 PHE A C 1
ATOM 739 O O . PHE A 1 91 ? -0.709 7.155 16.117 1.00 98.44 91 PHE A O 1
ATOM 746 N N . PHE A 1 92 ? 0.269 8.714 14.820 1.00 98.06 92 PHE A N 1
ATOM 747 C CA . PHE A 1 92 ? 0.047 9.844 15.727 1.00 98.06 92 PHE A CA 1
ATOM 748 C C . PHE A 1 92 ? -1.300 10.555 15.520 1.00 98.06 92 PHE A C 1
ATOM 750 O O . PHE A 1 92 ? -1.573 11.524 16.222 1.00 98.06 92 PHE A O 1
ATOM 757 N N . ALA A 1 93 ? -2.129 10.094 14.577 1.00 96.25 93 ALA A N 1
ATOM 758 C CA . ALA A 1 93 ? -3.400 10.716 14.202 1.00 96.25 93 ALA A CA 1
ATOM 759 C C . ALA A 1 93 ? -3.290 12.236 13.917 1.00 96.25 93 ALA A C 1
ATOM 761 O O . ALA A 1 93 ? -4.135 13.019 14.344 1.00 96.25 93 ALA A O 1
ATOM 762 N N . ILE A 1 94 ? -2.235 12.659 13.201 1.00 97.19 94 ILE A N 1
ATOM 763 C CA . ILE A 1 94 ? -1.937 14.085 12.924 1.00 97.19 94 ILE A CA 1
ATOM 764 C C . ILE A 1 94 ? -2.979 14.710 11.983 1.00 97.19 94 ILE A C 1
ATOM 766 O O . ILE A 1 94 ? -3.357 15.869 12.136 1.00 97.19 94 ILE A O 1
ATOM 770 N N . ILE A 1 95 ? -3.436 13.936 11.001 1.00 95.88 95 ILE A N 1
ATOM 771 C CA . ILE A 1 95 ? -4.515 14.276 10.064 1.00 95.88 95 ILE A CA 1
ATOM 772 C C . ILE A 1 95 ? -5.533 13.120 10.065 1.00 95.88 95 ILE A C 1
ATOM 774 O O . ILE A 1 95 ? -5.235 12.069 10.643 1.00 95.88 95 ILE A O 1
ATOM 778 N N . PRO A 1 96 ? -6.717 13.251 9.428 1.00 95.88 96 PRO A N 1
ATOM 779 C CA . PRO A 1 96 ? -7.690 12.160 9.383 1.00 95.88 96 PRO A CA 1
ATOM 780 C C . PRO A 1 96 ? -7.061 10.846 8.896 1.00 95.88 96 PRO A C 1
ATOM 782 O O . PRO A 1 96 ? -6.530 10.777 7.788 1.00 95.88 96 PRO A O 1
ATOM 785 N N . ILE A 1 97 ? -7.136 9.797 9.721 1.00 96.12 97 ILE A N 1
ATOM 786 C CA . ILE A 1 97 ? -6.411 8.529 9.516 1.00 96.12 97 ILE A CA 1
ATOM 787 C C . ILE A 1 97 ? -6.770 7.874 8.172 1.00 96.12 97 ILE A C 1
ATOM 789 O O . ILE A 1 97 ? -5.896 7.337 7.492 1.00 96.12 97 ILE A O 1
ATOM 793 N N . GLY A 1 98 ? -8.027 7.995 7.728 1.00 96.69 98 GLY A N 1
ATOM 794 C CA . GLY A 1 98 ? -8.453 7.531 6.404 1.00 96.69 98 GLY A CA 1
ATOM 795 C C . GLY A 1 98 ? -7.666 8.174 5.254 1.00 96.69 98 GLY A C 1
ATOM 796 O O . GLY A 1 98 ? -7.302 7.490 4.303 1.00 96.69 98 GLY A O 1
ATOM 797 N N . ILE A 1 99 ? -7.304 9.458 5.356 1.00 97.69 99 ILE A N 1
ATOM 798 C CA . ILE A 1 99 ? -6.477 10.138 4.344 1.00 97.69 99 ILE A CA 1
ATOM 799 C C . ILE A 1 99 ? -5.052 9.575 4.355 1.00 97.69 99 ILE A C 1
ATOM 801 O O . ILE A 1 99 ? -4.483 9.322 3.292 1.00 97.69 99 ILE A O 1
ATOM 805 N N . CYS A 1 100 ? -4.488 9.320 5.539 1.00 98.38 100 CYS A N 1
ATOM 806 C CA . CYS A 1 100 ? -3.173 8.694 5.658 1.00 98.38 100 CYS A CA 1
ATOM 807 C C . CYS A 1 100 ? -3.142 7.314 4.993 1.00 98.38 100 CYS A C 1
ATOM 809 O O . CYS A 1 100 ? -2.251 7.046 4.188 1.00 98.38 100 CYS A O 1
ATOM 811 N N . PHE A 1 101 ? -4.119 6.447 5.280 1.00 98.44 101 PHE A N 1
ATOM 812 C CA . PHE A 1 101 ? -4.157 5.108 4.686 1.00 98.44 101 PHE A CA 1
ATOM 813 C C . PHE A 1 101 ? -4.507 5.110 3.200 1.00 98.44 101 PHE A C 1
ATOM 815 O O . PHE A 1 101 ? -4.017 4.243 2.479 1.00 98.44 101 PHE A O 1
ATOM 822 N N . LEU A 1 102 ? -5.247 6.105 2.702 1.00 98.44 102 LEU A N 1
ATOM 823 C CA . LEU A 1 102 ? -5.397 6.316 1.262 1.00 98.44 102 LEU A CA 1
ATOM 824 C C . LEU A 1 102 ? -4.047 6.660 0.612 1.00 98.44 102 LEU A C 1
ATOM 826 O O . LEU A 1 102 ? -3.706 6.103 -0.432 1.00 98.44 102 LEU A O 1
ATOM 830 N N . GLY A 1 103 ? -3.252 7.526 1.247 1.00 98.38 103 GLY A N 1
ATOM 831 C CA . GLY A 1 103 ? -1.888 7.837 0.813 1.00 98.38 103 GLY A CA 1
ATOM 832 C C . GLY A 1 103 ? -0.980 6.604 0.808 1.00 98.38 103 GLY A C 1
ATOM 833 O O . GLY A 1 103 ? -0.317 6.332 -0.198 1.00 98.38 103 GLY A O 1
ATOM 834 N N . CYS A 1 104 ? -1.011 5.809 1.885 1.00 98.62 104 CYS A N 1
ATOM 835 C CA . CYS A 1 104 ? -0.303 4.529 1.957 1.00 98.62 104 CYS A CA 1
ATOM 836 C C . CYS A 1 104 ? -0.747 3.584 0.838 1.00 98.62 104 CYS A C 1
ATOM 838 O O . CYS A 1 104 ? 0.100 3.027 0.147 1.00 98.62 104 CYS A O 1
ATOM 840 N N . TRP A 1 105 ? -2.055 3.444 0.609 1.00 98.44 105 TRP A N 1
ATOM 841 C CA . TRP A 1 105 ? -2.596 2.579 -0.435 1.00 98.44 105 TRP A CA 1
ATOM 842 C C . TRP A 1 105 ? -2.133 3.002 -1.831 1.00 98.44 105 TRP A C 1
ATOM 844 O O . TRP A 1 105 ? -1.617 2.171 -2.573 1.00 98.44 105 TRP A O 1
ATOM 854 N N . LEU A 1 106 ? -2.238 4.288 -2.180 1.00 98.12 106 LEU A N 1
ATOM 855 C CA . LEU A 1 106 ? -1.805 4.804 -3.484 1.00 98.12 106 LEU A CA 1
ATOM 856 C C . LEU A 1 106 ? -0.310 4.566 -3.724 1.00 98.12 106 LEU A C 1
ATOM 858 O O . LEU A 1 106 ? 0.092 4.101 -4.797 1.00 98.12 106 LEU A O 1
ATOM 862 N N . CYS A 1 107 ? 0.519 4.858 -2.719 1.00 98.44 107 CYS A N 1
ATOM 863 C CA . CYS A 1 107 ? 1.964 4.689 -2.821 1.00 98.44 107 CYS A CA 1
ATOM 864 C C . CYS A 1 107 ? 2.352 3.210 -2.899 1.00 98.44 107 CYS A C 1
ATOM 866 O O . CYS A 1 107 ? 3.105 2.811 -3.787 1.00 98.44 107 CYS A O 1
ATOM 868 N N . TYR A 1 108 ? 1.799 2.380 -2.015 1.00 97.88 108 TYR A N 1
ATOM 869 C CA . TYR A 1 108 ? 2.138 0.964 -1.941 1.00 97.88 108 TYR A CA 1
ATOM 870 C C . TYR A 1 108 ? 1.593 0.185 -3.140 1.00 97.88 108 TYR A C 1
ATOM 872 O O . TYR A 1 108 ? 2.307 -0.639 -3.701 1.00 97.88 108 TYR A O 1
ATOM 880 N N . SER A 1 109 ? 0.384 0.502 -3.616 1.00 97.19 109 SER A N 1
ATOM 881 C CA . SER A 1 109 ? -0.187 -0.096 -4.832 1.00 97.19 109 SER A CA 1
ATOM 882 C C . SER A 1 109 ? 0.685 0.208 -6.045 1.00 97.19 109 SER A C 1
ATOM 884 O O . SER A 1 109 ? 0.920 -0.664 -6.885 1.00 97.19 109 SER A O 1
ATOM 886 N N . SER A 1 110 ? 1.239 1.423 -6.105 1.00 97.44 110 SER A N 1
ATOM 887 C CA . SER A 1 110 ? 2.163 1.808 -7.166 1.00 97.44 110 SER A CA 1
ATOM 888 C C . SER A 1 110 ? 3.425 0.952 -7.169 1.00 97.44 110 SER A C 1
ATOM 890 O O . SER A 1 110 ? 3.793 0.449 -8.232 1.00 97.44 110 SER A O 1
ATOM 892 N N . LEU A 1 111 ? 4.034 0.752 -5.994 1.00 97.12 111 LEU A N 1
ATOM 893 C CA . LEU A 1 111 ? 5.232 -0.068 -5.809 1.00 97.12 111 LEU A CA 1
ATOM 894 C C . LEU A 1 111 ? 4.960 -1.551 -6.086 1.00 97.12 111 LEU A C 1
ATOM 896 O O . LEU A 1 111 ? 5.676 -2.156 -6.879 1.00 97.12 111 LEU A O 1
ATOM 900 N N . VAL A 1 112 ? 3.900 -2.126 -5.512 1.00 96.25 112 VAL A N 1
ATOM 901 C CA . VAL A 1 112 ? 3.527 -3.536 -5.713 1.00 96.25 112 VAL A CA 1
ATOM 902 C C . VAL A 1 112 ? 3.246 -3.819 -7.187 1.00 96.25 112 VAL A C 1
ATOM 904 O O . VAL A 1 112 ? 3.755 -4.797 -7.728 1.00 96.25 112 VAL A O 1
ATOM 907 N N . THR A 1 113 ? 2.513 -2.936 -7.874 1.00 95.88 113 THR A N 1
ATOM 908 C CA . THR A 1 113 ? 2.174 -3.119 -9.294 1.00 95.88 113 THR A CA 1
ATOM 909 C C . THR A 1 113 ? 3.428 -3.198 -10.168 1.00 95.88 113 THR A C 1
ATOM 911 O O . THR A 1 113 ? 3.546 -4.114 -10.983 1.00 95.88 113 THR A O 1
ATOM 914 N N . VAL A 1 114 ? 4.392 -2.287 -9.989 1.00 95.75 114 VAL A N 1
ATOM 915 C CA . VAL A 1 114 ? 5.642 -2.289 -10.780 1.00 95.75 114 VAL A CA 1
ATOM 916 C C . VAL A 1 114 ? 6.664 -3.329 -10.304 1.00 95.75 114 VAL A C 1
ATOM 918 O O . VAL A 1 114 ? 7.611 -3.615 -11.027 1.00 95.75 114 VAL A O 1
ATOM 921 N N . SER A 1 115 ? 6.448 -3.927 -9.129 1.00 94.50 115 SER A N 1
ATOM 922 C CA . SER A 1 115 ? 7.335 -4.920 -8.504 1.00 94.50 115 SER A CA 1
ATOM 923 C C . SER A 1 115 ? 6.681 -6.294 -8.374 1.00 94.50 115 SER A C 1
ATOM 925 O O . SER A 1 115 ? 7.092 -7.076 -7.521 1.00 94.50 115 SER A O 1
ATOM 927 N N . THR A 1 116 ? 5.659 -6.601 -9.180 1.00 90.94 116 THR A N 1
ATOM 928 C CA . THR A 1 116 ? 4.809 -7.798 -8.999 1.00 90.94 116 THR A CA 1
ATOM 929 C C . THR A 1 116 ? 5.628 -9.092 -8.894 1.00 90.94 116 THR A C 1
ATOM 931 O O . THR A 1 116 ? 5.295 -9.966 -8.104 1.00 90.94 116 THR A O 1
ATOM 934 N N . THR A 1 117 ? 6.743 -9.204 -9.620 1.00 91.88 117 THR A N 1
ATOM 935 C CA . THR A 1 117 ? 7.647 -10.366 -9.546 1.00 91.88 117 THR A CA 1
ATOM 936 C C . THR A 1 117 ? 8.244 -10.581 -8.149 1.00 91.88 117 THR A C 1
ATOM 938 O O . THR A 1 117 ? 8.448 -11.718 -7.741 1.00 91.88 117 THR A O 1
ATOM 941 N N . PHE A 1 118 ? 8.502 -9.505 -7.400 1.00 92.25 118 PHE A N 1
ATOM 942 C CA . PHE A 1 118 ? 9.089 -9.548 -6.055 1.00 92.25 118 PHE A CA 1
ATOM 943 C C . PHE A 1 118 ? 8.036 -9.450 -4.944 1.00 92.25 118 PHE A C 1
ATOM 945 O O . PHE A 1 118 ? 8.224 -10.003 -3.866 1.00 92.25 118 PHE A O 1
ATOM 952 N N . MET A 1 119 ? 6.927 -8.753 -5.207 1.00 90.75 119 MET A N 1
ATOM 953 C CA . MET A 1 119 ? 5.859 -8.460 -4.242 1.00 90.75 119 MET A CA 1
ATOM 954 C C . MET A 1 119 ? 4.544 -9.185 -4.556 1.00 90.75 119 MET A C 1
ATOM 956 O O . MET A 1 119 ? 3.482 -8.798 -4.075 1.00 90.75 119 MET A O 1
ATOM 960 N N . GLY A 1 120 ? 4.593 -10.253 -5.351 1.00 83.62 120 GLY A N 1
ATOM 961 C CA . GLY A 1 120 ? 3.420 -11.049 -5.730 1.00 83.62 120 GLY A CA 1
ATOM 962 C C . GLY A 1 120 ? 2.872 -11.941 -4.612 1.00 83.62 120 GLY A C 1
ATOM 963 O O . GLY A 1 120 ? 1.911 -12.676 -4.827 1.00 83.62 120 GLY A O 1
ATOM 964 N N . LEU A 1 121 ? 3.478 -11.904 -3.422 1.00 82.94 121 LEU A N 1
ATOM 965 C CA . LEU A 1 121 ? 3.029 -12.671 -2.266 1.00 82.94 121 LEU A CA 1
ATOM 966 C C . LEU A 1 121 ? 1.731 -12.106 -1.683 1.00 82.94 121 LEU A C 1
ATOM 968 O O . LEU A 1 121 ? 1.518 -10.893 -1.620 1.00 82.94 121 LEU A O 1
ATOM 972 N N . GLN A 1 122 ? 0.905 -13.010 -1.152 1.00 89.88 122 GLN A N 1
ATOM 973 C CA . GLN A 1 122 ? -0.410 -12.699 -0.588 1.00 89.88 122 GLN A CA 1
ATOM 974 C C . GLN A 1 122 ? -0.362 -11.588 0.477 1.00 89.88 122 GLN A C 1
ATOM 976 O O . GLN A 1 122 ? -1.301 -10.802 0.580 1.00 89.88 122 GLN A O 1
ATOM 981 N N . MET A 1 123 ? 0.741 -11.467 1.225 1.00 90.94 123 MET A N 1
ATOM 982 C CA . MET A 1 123 ? 0.897 -10.451 2.272 1.00 90.94 123 MET A CA 1
ATOM 983 C C . MET A 1 123 ? 0.762 -9.010 1.756 1.00 90.94 123 MET A C 1
ATOM 985 O O . MET A 1 123 ? 0.146 -8.182 2.425 1.00 90.94 123 MET A O 1
ATOM 989 N N . HIS A 1 124 ? 1.272 -8.712 0.557 1.00 94.88 124 HIS A N 1
ATOM 990 C CA . HIS A 1 124 ? 1.198 -7.368 -0.018 1.00 94.88 124 HIS A CA 1
ATOM 991 C C . HIS A 1 124 ? -0.229 -7.032 -0.463 1.00 94.88 124 HIS A C 1
ATOM 993 O O . HIS A 1 124 ? -0.715 -5.935 -0.193 1.00 94.88 124 HIS A O 1
ATOM 999 N N . SER A 1 125 ? -0.920 -8.001 -1.082 1.00 92.81 125 SER A N 1
ATOM 1000 C CA . SER A 1 125 ? -2.341 -7.876 -1.443 1.00 92.81 125 SER A CA 1
ATOM 1001 C C . SER A 1 125 ? -3.197 -7.640 -0.204 1.00 92.81 125 SER A C 1
ATOM 1003 O O . SER A 1 125 ? -4.018 -6.732 -0.195 1.00 92.81 125 SER A O 1
ATOM 1005 N N . ASN A 1 126 ? -2.955 -8.397 0.870 1.00 94.69 126 ASN A N 1
ATOM 1006 C CA . ASN A 1 126 ? -3.701 -8.250 2.116 1.00 94.69 126 ASN A CA 1
ATOM 1007 C C . ASN A 1 126 ? -3.525 -6.850 2.716 1.00 94.69 126 ASN A C 1
ATOM 1009 O O . ASN A 1 126 ? -4.510 -6.239 3.104 1.00 94.69 126 ASN A O 1
ATOM 1013 N N . LEU A 1 127 ? -2.302 -6.307 2.747 1.00 96.31 127 LEU A N 1
ATOM 1014 C CA . LEU A 1 127 ? -2.067 -4.951 3.256 1.00 96.31 127 LEU A CA 1
ATOM 1015 C C . LEU A 1 127 ? -2.808 -3.886 2.428 1.00 96.31 127 LEU A C 1
ATOM 1017 O O . LEU A 1 127 ? -3.390 -2.957 2.991 1.00 96.31 127 LEU A O 1
ATOM 1021 N N . LEU A 1 128 ? -2.817 -4.019 1.098 1.00 96.44 128 LEU A N 1
ATOM 1022 C CA . LEU A 1 128 ? -3.571 -3.125 0.213 1.00 96.44 128 LEU A CA 1
ATOM 1023 C C . LEU A 1 128 ? -5.082 -3.230 0.444 1.00 96.44 128 LEU A C 1
ATOM 1025 O O . LEU A 1 128 ? -5.752 -2.203 0.557 1.00 96.44 128 LEU A O 1
ATOM 1029 N N . GLU A 1 129 ? -5.608 -4.450 0.541 1.00 95.75 129 GLU A N 1
ATOM 1030 C CA . GLU A 1 129 ? -7.020 -4.714 0.825 1.00 95.75 129 GLU A CA 1
ATOM 1031 C C . GLU A 1 129 ? -7.420 -4.113 2.185 1.00 95.75 129 GLU A C 1
ATOM 1033 O O . GLU A 1 129 ? -8.395 -3.366 2.253 1.00 95.75 129 GLU A O 1
ATOM 1038 N N . THR A 1 130 ? -6.629 -4.325 3.244 1.00 96.44 130 THR A N 1
ATOM 1039 C CA . THR A 1 130 ? -6.889 -3.767 4.583 1.00 96.44 130 THR A CA 1
ATOM 1040 C C . THR A 1 130 ? -6.907 -2.239 4.581 1.00 96.44 130 THR A C 1
ATOM 1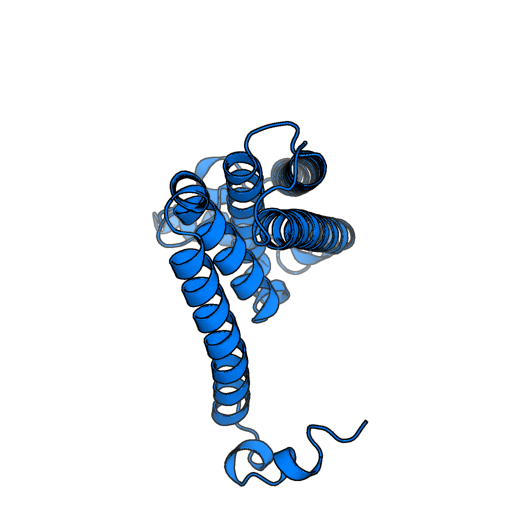042 O O . THR A 1 130 ? -7.829 -1.643 5.141 1.00 96.44 130 THR A O 1
ATOM 1045 N N . ASN A 1 131 ? -5.925 -1.591 3.940 1.00 97.12 131 ASN A N 1
ATOM 1046 C CA . ASN A 1 131 ? -5.886 -0.129 3.839 1.00 97.12 131 ASN A CA 1
ATOM 1047 C C . ASN A 1 131 ? -7.129 0.409 3.115 1.00 97.12 131 ASN A C 1
ATOM 1049 O O . ASN A 1 131 ? -7.786 1.312 3.625 1.00 97.12 131 ASN A O 1
ATOM 1053 N N . MET A 1 132 ? -7.484 -0.160 1.957 1.00 96.00 132 MET A N 1
ATOM 1054 C CA . MET A 1 132 ? -8.646 0.291 1.184 1.00 96.00 132 MET A CA 1
ATOM 1055 C C . MET A 1 132 ? -9.955 0.079 1.953 1.00 96.00 132 MET A C 1
ATOM 1057 O O . MET A 1 132 ? -10.788 0.981 2.010 1.00 96.00 132 MET A O 1
ATOM 1061 N N . LEU A 1 133 ? -10.132 -1.080 2.591 1.00 95.25 133 LEU A N 1
ATOM 1062 C CA . LEU A 1 133 ? -11.324 -1.357 3.394 1.00 95.25 133 LEU A CA 1
ATOM 1063 C C . LEU A 1 133 ? -11.456 -0.379 4.561 1.00 95.25 133 LEU A C 1
ATOM 1065 O O . LEU A 1 133 ? -12.555 0.116 4.809 1.00 95.25 133 LEU A O 1
ATOM 1069 N N . TYR A 1 134 ? -10.353 -0.047 5.238 1.00 95.50 134 TYR A N 1
ATOM 1070 C CA . TYR A 1 134 ? -10.388 0.990 6.262 1.00 95.50 134 TYR A CA 1
ATOM 1071 C C . TYR A 1 134 ? -10.783 2.347 5.668 1.00 95.50 134 TYR A C 1
ATOM 1073 O O . TYR A 1 134 ? -11.659 2.998 6.223 1.00 95.50 134 TYR A O 1
ATOM 1081 N N . VAL A 1 135 ? -10.196 2.769 4.541 1.00 95.88 135 VAL A N 1
ATOM 1082 C CA . VAL A 1 135 ? -10.530 4.052 3.887 1.00 95.88 135 VAL A CA 1
ATOM 10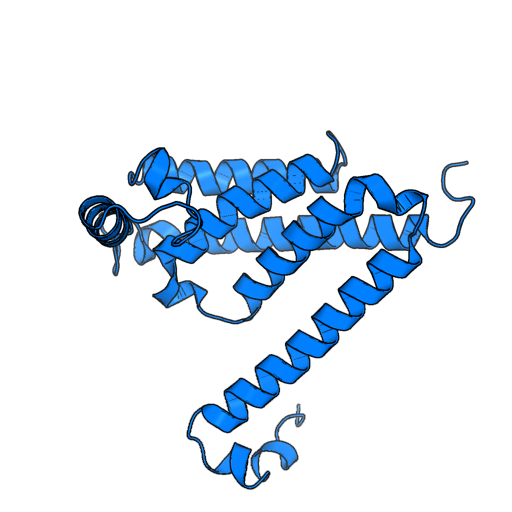83 C C . VAL A 1 135 ? -12.025 4.148 3.574 1.00 95.88 135 VAL A C 1
ATOM 1085 O O . VAL A 1 135 ? -12.645 5.178 3.830 1.00 95.88 135 VAL A O 1
ATOM 1088 N N . LEU A 1 136 ? -12.619 3.068 3.059 1.00 94.31 136 LEU A N 1
ATOM 1089 C CA . LEU A 1 136 ? -14.048 3.012 2.744 1.00 94.31 136 LEU A CA 1
ATOM 1090 C C . LEU A 1 136 ? -14.927 3.043 4.001 1.00 94.31 136 LEU A C 1
ATOM 1092 O O . LEU A 1 136 ? -15.997 3.647 3.989 1.00 94.31 136 LEU A O 1
ATOM 1096 N N . CYS A 1 137 ? -14.478 2.414 5.088 1.00 92.44 137 CYS A N 1
ATOM 1097 C CA . CYS A 1 137 ? -15.238 2.344 6.333 1.00 92.44 137 CYS A CA 1
ATOM 1098 C C . CYS A 1 137 ? -15.037 3.567 7.234 1.00 92.44 137 CYS A C 1
ATOM 1100 O O . CYS A 1 137 ? -15.912 3.851 8.049 1.00 92.44 137 CYS A O 1
ATOM 1102 N N . SER A 1 138 ? -13.923 4.300 7.108 1.00 91.81 138 SER A N 1
ATOM 1103 C CA . SER A 1 138 ? -13.524 5.330 8.075 1.00 91.81 138 SER A CA 1
ATOM 1104 C C . SER A 1 138 ? -14.589 6.397 8.356 1.00 91.81 138 SER A C 1
ATOM 1106 O O . SER A 1 138 ? -14.738 6.759 9.521 1.00 91.81 138 SER A O 1
ATOM 1108 N N . PRO A 1 139 ? -15.384 6.872 7.370 1.00 89.94 139 PRO A N 1
ATOM 1109 C CA . PRO A 1 139 ? -16.453 7.838 7.636 1.00 89.94 139 PRO A CA 1
ATOM 1110 C C . PRO A 1 139 ? -17.610 7.279 8.482 1.00 89.94 139 PRO A C 1
ATOM 1112 O O . PRO A 1 139 ? -18.347 8.049 9.091 1.00 89.94 139 PRO A O 1
ATOM 1115 N N . PHE A 1 140 ? -17.781 5.955 8.521 1.00 88.31 140 PHE A N 1
ATOM 1116 C CA . PHE A 1 140 ? -18.932 5.273 9.123 1.00 88.31 140 PHE A CA 1
ATOM 1117 C C . PHE A 1 140 ? -18.596 4.528 10.421 1.00 88.31 140 PHE A C 1
ATOM 1119 O O . PHE A 1 140 ? -19.503 4.023 11.083 1.00 88.31 140 PHE A O 1
ATOM 1126 N N . LEU A 1 141 ? -17.317 4.475 10.817 1.00 85.25 141 LEU A N 1
ATOM 1127 C CA . LEU A 1 141 ? -16.841 3.692 11.967 1.00 85.25 141 LEU A CA 1
ATOM 1128 C C . LEU A 1 141 ? -17.574 4.014 13.274 1.00 85.25 141 LEU A C 1
ATOM 1130 O O . LEU A 1 141 ? -17.868 3.107 14.045 1.00 85.25 141 LEU A O 1
ATOM 1134 N N . ALA A 1 142 ? -17.899 5.288 13.503 1.00 80.62 142 ALA A N 1
ATOM 1135 C CA . ALA A 1 142 ? -18.609 5.715 14.707 1.00 80.62 142 ALA A CA 1
ATOM 1136 C C . ALA A 1 142 ? -20.086 5.286 14.730 1.00 80.62 142 ALA A C 1
ATOM 1138 O O . ALA A 1 142 ? -20.661 5.140 15.804 1.00 80.62 142 ALA A O 1
ATOM 1139 N N . ALA A 1 143 ? -20.701 5.094 13.561 1.00 83.00 143 ALA A N 1
ATOM 1140 C CA . ALA A 1 143 ? -22.106 4.717 13.445 1.00 83.00 143 ALA A CA 1
ATOM 1141 C C . ALA A 1 143 ? -22.302 3.194 13.389 1.00 83.00 143 ALA A C 1
ATOM 1143 O O . ALA A 1 143 ? -23.319 2.693 13.859 1.00 83.00 143 ALA A O 1
ATOM 1144 N N . GLN A 1 144 ? -21.362 2.462 12.780 1.00 83.94 144 GLN A N 1
ATOM 1145 C CA . GLN A 1 144 ? -21.505 1.031 12.485 1.00 83.94 144 GLN A CA 1
ATOM 1146 C C . GLN A 1 144 ? -20.194 0.251 12.721 1.00 83.94 144 GLN A C 1
ATOM 1148 O O . GLN A 1 144 ? -19.633 -0.325 11.783 1.00 83.94 144 GLN A O 1
ATOM 1153 N N . PRO A 1 145 ? -19.687 0.191 13.966 1.00 82.62 145 PRO A N 1
ATOM 1154 C CA . PRO A 1 145 ? -18.425 -0.491 14.268 1.00 82.62 145 PRO A CA 1
ATOM 1155 C C . PRO A 1 145 ? -18.476 -2.003 13.984 1.00 82.62 145 PRO A C 1
ATOM 1157 O O . PRO A 1 145 ? -17.473 -2.594 13.584 1.00 82.62 145 PRO A O 1
ATOM 1160 N N . GLU A 1 146 ? -19.644 -2.635 14.120 1.00 86.31 146 GLU A N 1
ATOM 1161 C CA . GLU A 1 146 ? -19.832 -4.074 13.879 1.00 86.31 146 GLU A CA 1
ATOM 1162 C C . GLU A 1 146 ? -19.608 -4.467 12.413 1.00 86.31 146 GLU A C 1
ATOM 1164 O O . GLU A 1 146 ? -18.998 -5.499 12.130 1.00 86.31 146 GLU A O 1
ATOM 1169 N N . VAL A 1 147 ? -20.037 -3.616 11.473 1.00 85.88 147 VAL A N 1
ATOM 1170 C CA . VAL A 1 147 ? -19.856 -3.844 10.030 1.00 85.88 147 VAL A CA 1
ATOM 1171 C C . VAL A 1 147 ? -18.372 -3.863 9.684 1.00 85.88 147 VAL A C 1
ATOM 1173 O O . VAL A 1 147 ? -17.912 -4.735 8.946 1.00 85.88 147 VAL A O 1
ATOM 1176 N N . PHE A 1 148 ? -17.599 -2.944 10.266 1.00 87.81 148 PHE A N 1
ATOM 1177 C CA . PHE A 1 148 ? -16.153 -2.922 10.090 1.00 87.81 148 PHE A CA 1
ATOM 1178 C C . PHE A 1 148 ? -15.502 -4.207 10.616 1.00 87.81 148 PHE A C 1
ATOM 1180 O O . PHE A 1 148 ? -14.711 -4.822 9.903 1.00 87.81 148 PHE A O 1
ATOM 1187 N N . VAL A 1 149 ? -15.873 -4.661 11.818 1.00 87.81 149 VAL A N 1
ATOM 1188 C CA . VAL A 1 149 ? -15.359 -5.919 12.388 1.00 87.81 149 VAL A CA 1
ATOM 1189 C C . VAL A 1 149 ? -15.692 -7.111 11.489 1.00 87.81 149 VAL A C 1
ATOM 1191 O O . VAL A 1 149 ? -14.809 -7.916 11.195 1.00 87.81 149 VAL A O 1
ATOM 1194 N N . PHE A 1 150 ? -16.929 -7.203 11.000 1.00 89.81 150 PHE A N 1
ATOM 1195 C CA . PHE A 1 150 ? -17.361 -8.274 10.103 1.00 89.81 150 PHE A CA 1
ATOM 1196 C C . PHE A 1 150 ? -16.561 -8.303 8.789 1.00 89.81 150 PHE A C 1
ATOM 1198 O O . PHE A 1 150 ? -16.129 -9.367 8.334 1.00 89.81 150 PHE A O 1
ATOM 1205 N N . ILE A 1 151 ? -16.303 -7.132 8.200 1.00 89.94 151 ILE A N 1
ATOM 1206 C CA . ILE A 1 151 ? -15.467 -6.994 7.002 1.00 89.94 151 ILE A CA 1
ATOM 1207 C C . ILE A 1 151 ? -14.035 -7.476 7.279 1.00 89.94 151 ILE A C 1
ATOM 1209 O O . ILE A 1 151 ? -13.485 -8.245 6.489 1.00 89.94 151 ILE A O 1
ATOM 1213 N N . GLN A 1 152 ? -13.441 -7.090 8.415 1.00 87.19 152 GLN A N 1
ATOM 1214 C CA . GLN A 1 152 ? -12.096 -7.546 8.790 1.00 87.19 152 GLN A CA 1
ATOM 1215 C C . GLN A 1 152 ? -12.048 -9.064 9.031 1.00 87.19 152 GLN A C 1
ATOM 1217 O O . GLN A 1 152 ? -11.111 -9.731 8.597 1.00 87.19 152 GLN A O 1
ATOM 1222 N N . TRP A 1 153 ? -13.076 -9.643 9.654 1.00 90.31 153 TRP A N 1
ATOM 1223 C CA . TRP A 1 153 ? -13.198 -11.096 9.821 1.00 90.31 153 TRP A CA 1
ATOM 1224 C C . TRP A 1 153 ? -13.293 -11.831 8.486 1.00 90.31 153 TRP A C 1
ATOM 1226 O O . TRP A 1 153 ? -12.639 -12.856 8.288 1.00 90.31 153 TRP A O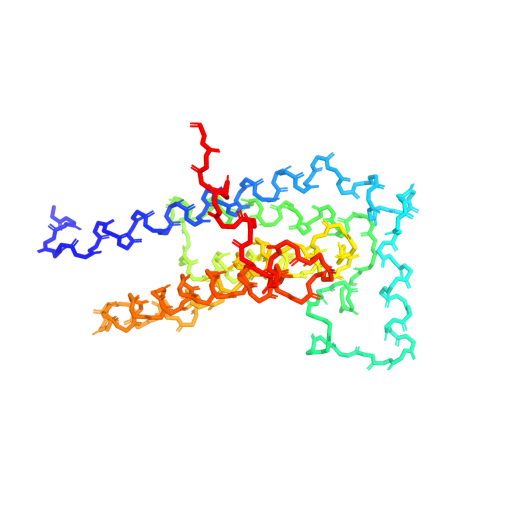 1
ATOM 1236 N N . THR A 1 154 ? -14.059 -11.282 7.546 1.00 90.69 154 THR A N 1
ATOM 1237 C CA . THR A 1 154 ? -14.167 -11.827 6.188 1.00 90.69 154 THR A CA 1
ATOM 1238 C C . THR A 1 154 ? -12.811 -11.800 5.481 1.00 90.69 154 THR A C 1
ATOM 1240 O O . THR A 1 154 ? -12.440 -12.770 4.817 1.00 90.69 154 THR A O 1
ATOM 1243 N N . LEU A 1 155 ? -12.028 -10.733 5.674 1.00 92.12 155 LEU A N 1
ATOM 1244 C CA . LEU A 1 155 ? -10.667 -10.644 5.152 1.00 92.12 155 LEU A CA 1
ATOM 1245 C C . LEU A 1 155 ? -9.760 -11.720 5.766 1.00 92.12 155 LEU A C 1
ATOM 1247 O O . LEU A 1 155 ? -9.083 -12.429 5.028 1.00 92.12 155 LEU A O 1
ATOM 1251 N N . LEU A 1 156 ? -9.793 -11.914 7.089 1.00 90.25 156 LEU A N 1
ATOM 1252 C CA . LEU A 1 156 ? -9.026 -12.969 7.768 1.00 90.25 156 LEU A CA 1
ATOM 1253 C C . LEU A 1 156 ? -9.388 -14.369 7.257 1.00 90.25 156 LEU A C 1
ATOM 1255 O O . LEU A 1 156 ? -8.501 -15.175 6.966 1.00 90.25 156 LEU A O 1
ATOM 1259 N N . PHE A 1 157 ? -10.680 -14.644 7.083 1.00 93.25 157 PHE A N 1
ATOM 1260 C CA . PHE A 1 157 ? -11.146 -15.891 6.484 1.00 93.25 157 PHE A CA 1
ATOM 1261 C C . PHE A 1 157 ? -10.592 -16.073 5.065 1.00 93.25 157 PHE A C 1
ATOM 1263 O O . PHE A 1 157 ? -10.025 -17.120 4.743 1.00 93.25 157 PHE A O 1
ATOM 1270 N N . ARG A 1 158 ? -10.683 -15.033 4.226 1.00 93.62 158 ARG A N 1
ATOM 1271 C CA . ARG A 1 158 ? -10.139 -15.042 2.863 1.00 93.62 158 ARG A CA 1
ATOM 1272 C C . ARG A 1 158 ? -8.634 -15.281 2.856 1.00 93.62 158 ARG A C 1
ATOM 1274 O O . ARG A 1 158 ? -8.146 -15.948 1.949 1.00 93.62 158 ARG A O 1
ATOM 1281 N N . ILE A 1 159 ? -7.890 -14.773 3.840 1.00 92.50 159 ILE A N 1
ATOM 1282 C CA . ILE A 1 159 ? -6.446 -15.011 3.946 1.00 92.50 159 ILE A CA 1
ATOM 1283 C C . ILE A 1 159 ? -6.157 -16.503 4.116 1.00 92.50 159 ILE A C 1
ATOM 1285 O O . ILE A 1 159 ? -5.375 -17.061 3.342 1.00 92.50 159 ILE A O 1
ATOM 1289 N N . MET A 1 160 ? -6.828 -17.145 5.075 1.00 91.88 160 MET A N 1
ATOM 1290 C CA . MET A 1 160 ? -6.675 -18.577 5.345 1.00 91.88 160 MET A CA 1
ATOM 1291 C C . MET A 1 160 ? -7.079 -19.418 4.134 1.00 91.88 160 MET A C 1
ATOM 1293 O O . MET A 1 160 ? -6.334 -20.304 3.710 1.00 91.88 160 MET A O 1
ATOM 1297 N N . LEU A 1 161 ? -8.222 -19.088 3.527 1.00 91.75 161 LEU A N 1
ATOM 1298 C CA . LEU A 1 161 ? -8.710 -19.771 2.335 1.00 91.75 161 LEU A CA 1
ATOM 1299 C C . LEU A 1 161 ? -7.757 -19.591 1.146 1.00 91.75 161 LEU A C 1
ATOM 1301 O O . LEU A 1 161 ? -7.431 -20.564 0.477 1.00 91.75 161 LEU A O 1
ATOM 1305 N N . GLY A 1 162 ? -7.266 -18.375 0.901 1.00 90.06 162 GLY A N 1
ATOM 1306 C CA . GLY A 1 162 ? -6.323 -18.081 -0.179 1.00 90.06 162 GLY A CA 1
ATOM 1307 C C . GLY A 1 162 ? -5.013 -18.854 -0.036 1.00 90.06 162 GLY A C 1
ATOM 1308 O O . GLY A 1 162 ? -4.523 -19.417 -1.015 1.00 90.06 162 GLY A O 1
ATOM 1309 N N . GLY A 1 163 ? -4.496 -18.970 1.190 1.00 89.00 163 GLY A N 1
ATOM 1310 C CA . GLY A 1 163 ? -3.326 -19.796 1.479 1.00 89.00 163 GLY A CA 1
ATOM 1311 C C . GLY A 1 163 ? -3.581 -21.285 1.224 1.00 89.00 163 GLY A C 1
ATOM 1312 O O . GLY A 1 163 ? -2.734 -21.964 0.644 1.00 89.00 163 GLY A O 1
ATOM 1313 N N . ALA A 1 164 ? -4.756 -21.795 1.608 1.00 88.62 164 ALA A N 1
ATOM 1314 C CA . ALA A 1 164 ? -5.157 -23.177 1.343 1.00 88.62 164 ALA A CA 1
ATOM 1315 C C . ALA A 1 164 ? -5.309 -23.460 -0.162 1.00 88.62 164 ALA A C 1
ATOM 1317 O O . ALA A 1 164 ? -4.777 -24.452 -0.658 1.00 88.62 164 ALA A O 1
ATOM 1318 N N . VAL A 1 165 ? -5.969 -22.564 -0.903 1.00 90.75 165 VAL A N 1
ATOM 1319 C CA . VAL A 1 165 ? -6.120 -22.673 -2.361 1.00 90.75 165 VAL A CA 1
ATOM 1320 C C . VAL A 1 165 ? -4.755 -22.655 -3.037 1.00 90.75 165 VAL A C 1
ATOM 1322 O O . VAL A 1 165 ? -4.482 -23.543 -3.835 1.00 90.75 165 VAL A O 1
ATOM 1325 N N . GLY A 1 166 ? -3.871 -21.719 -2.674 1.00 88.25 166 GLY A N 1
ATOM 1326 C CA . GLY A 1 166 ? -2.525 -21.632 -3.244 1.00 88.25 166 GLY A CA 1
ATOM 1327 C C . GLY A 1 166 ? -1.720 -22.920 -3.061 1.00 88.25 166 GLY A C 1
ATOM 1328 O O . GLY A 1 166 ? -1.109 -23.403 -4.013 1.00 88.25 166 GLY A O 1
ATOM 1329 N N . LYS A 1 167 ? -1.790 -23.525 -1.869 1.00 89.75 167 LYS A N 1
ATOM 1330 C CA . LYS A 1 167 ? -1.183 -24.834 -1.575 1.00 89.75 167 LYS A CA 1
ATOM 1331 C C . LYS A 1 167 ? -1.779 -25.950 -2.432 1.00 89.75 167 LYS A C 1
ATOM 1333 O O . LYS A 1 167 ? -1.041 -26.711 -3.049 1.00 89.75 167 LYS A O 1
ATOM 1338 N N . TYR A 1 168 ? -3.104 -26.011 -2.530 1.00 89.31 168 TYR A N 1
ATOM 1339 C CA . TYR A 1 168 ? -3.801 -27.037 -3.306 1.00 89.31 168 TYR A CA 1
ATOM 1340 C C . TYR A 1 168 ? -3.536 -26.929 -4.820 1.00 89.31 168 TYR A C 1
ATOM 1342 O O . TYR A 1 168 ? -3.342 -27.936 -5.508 1.00 89.31 168 TYR A O 1
ATOM 1350 N N . THR A 1 169 ? -3.498 -25.708 -5.361 1.00 90.06 169 THR A N 1
ATOM 1351 C CA . THR A 1 169 ? -3.253 -25.452 -6.790 1.00 90.06 169 THR A CA 1
ATOM 1352 C C . THR A 1 169 ? -1.773 -25.449 -7.159 1.00 90.06 169 THR A C 1
ATOM 1354 O O . THR A 1 169 ? -1.452 -25.578 -8.337 1.00 90.06 169 THR A O 1
ATOM 1357 N N . GLY A 1 170 ? -0.872 -25.336 -6.178 1.00 84.38 170 GLY A N 1
ATOM 1358 C CA . GLY A 1 170 ? 0.575 -25.175 -6.364 1.00 84.38 170 GLY A CA 1
ATOM 1359 C C . GLY A 1 170 ? 1.308 -26.368 -6.987 1.00 84.38 170 GLY A C 1
ATOM 1360 O O . GLY A 1 170 ? 2.507 -26.287 -7.221 1.00 84.38 170 GLY A O 1
ATOM 1361 N N . GLY A 1 171 ? 0.610 -27.469 -7.277 1.00 86.25 171 GLY A N 1
ATOM 1362 C CA . GLY A 1 171 ? 1.139 -28.604 -8.042 1.00 86.25 171 GLY A CA 1
ATOM 1363 C C . GLY A 1 171 ? 1.846 -29.678 -7.212 1.00 86.25 171 GLY A C 1
ATOM 1364 O O . GLY A 1 171 ? 2.025 -30.792 -7.703 1.00 86.25 171 GLY A O 1
ATOM 1365 N N . ASP A 1 172 ? 2.173 -29.393 -5.955 1.00 90.19 172 ASP A N 1
ATOM 1366 C CA . ASP A 1 172 ? 2.713 -30.377 -5.021 1.00 90.19 172 ASP A CA 1
ATOM 1367 C C . ASP A 1 172 ? 1.615 -31.366 -4.585 1.00 90.19 172 ASP A C 1
ATOM 1369 O O . ASP A 1 172 ? 0.524 -30.985 -4.149 1.00 90.19 172 ASP A O 1
ATOM 1373 N N . ARG A 1 173 ? 1.901 -32.662 -4.747 1.00 90.69 173 ARG A N 1
ATOM 1374 C CA . ARG A 1 173 ? 0.967 -33.749 -4.426 1.00 90.69 173 ARG A CA 1
ATOM 1375 C C . ARG A 1 173 ? 0.670 -33.818 -2.933 1.00 90.69 173 ARG A C 1
ATOM 1377 O O . ARG A 1 173 ? -0.465 -34.133 -2.590 1.00 90.69 173 ARG A O 1
ATOM 1384 N N . SER A 1 174 ? 1.626 -33.441 -2.084 1.00 90.88 174 SER A N 1
ATOM 1385 C CA . SER A 1 174 ? 1.497 -33.541 -0.629 1.00 90.88 174 SER A CA 1
ATOM 1386 C C . SER A 1 174 ? 0.364 -32.672 -0.058 1.00 90.88 174 SER A C 1
ATOM 1388 O O . SER A 1 174 ? -0.280 -33.025 0.931 1.00 90.88 174 SER A O 1
ATOM 1390 N N . TRP A 1 175 ? 0.058 -31.542 -0.706 1.00 92.62 175 TRP A N 1
ATOM 1391 C CA . TRP A 1 175 ? -1.089 -30.699 -0.349 1.00 92.62 175 TRP A CA 1
ATOM 1392 C C . TRP A 1 175 ? -2.417 -31.240 -0.877 1.00 92.62 175 TRP A C 1
ATOM 1394 O O . TRP A 1 175 ? -3.464 -30.959 -0.296 1.00 92.62 175 TRP A O 1
ATOM 1404 N N . LYS A 1 176 ? -2.395 -32.010 -1.972 1.00 88.56 176 LYS A N 1
ATOM 1405 C CA . LYS A 1 176 ? -3.598 -32.598 -2.578 1.00 88.56 176 LYS A CA 1
ATOM 1406 C C . LYS A 1 176 ? -4.038 -33.877 -1.884 1.00 88.56 176 LYS A C 1
ATOM 1408 O O . LYS A 1 176 ? -5.236 -34.101 -1.754 1.00 88.56 176 LYS A O 1
ATOM 1413 N N . ASP A 1 177 ? -3.086 -34.705 -1.469 1.00 91.25 177 ASP A N 1
ATOM 1414 C CA . ASP A 1 177 ? -3.353 -35.940 -0.728 1.00 91.25 177 ASP A CA 1
ATOM 1415 C C . ASP A 1 177 ? -3.461 -35.716 0.793 1.00 91.25 177 ASP A C 1
ATOM 1417 O O . ASP A 1 177 ? -3.818 -36.633 1.529 1.00 91.25 177 ASP A O 1
ATOM 1421 N N . GLY A 1 178 ? -3.196 -34.491 1.265 1.00 88.56 178 GLY A N 1
ATOM 1422 C CA . GLY A 1 178 ? -3.315 -34.098 2.667 1.00 88.56 178 GLY A CA 1
ATOM 1423 C C . GLY A 1 178 ? -2.146 -34.535 3.550 1.00 88.56 178 GLY A C 1
ATOM 1424 O O . GLY A 1 178 ? -2.139 -34.199 4.733 1.00 88.56 178 GLY A O 1
ATOM 1425 N N . SER A 1 179 ? -1.132 -35.220 3.013 1.00 91.44 179 SER A N 1
ATOM 1426 C CA . SER A 1 179 ? 0.043 -35.646 3.785 1.00 91.44 179 SER A CA 1
ATOM 1427 C C . SER A 1 179 ? 0.827 -34.463 4.365 1.00 91.44 179 SER A C 1
ATOM 1429 O O . SER A 1 179 ? 1.337 -34.550 5.484 1.00 91.44 179 SER A O 1
ATOM 1431 N N . ALA A 1 180 ? 0.843 -33.319 3.671 1.00 89.69 180 ALA A N 1
ATOM 1432 C CA . ALA A 1 180 ? 1.454 -32.085 4.165 1.00 89.69 180 ALA A CA 1
ATOM 1433 C C . ALA A 1 180 ? 0.783 -31.554 5.447 1.00 89.69 180 ALA A C 1
ATOM 1435 O O . ALA A 1 180 ? 1.445 -30.923 6.270 1.00 89.69 180 ALA A O 1
ATOM 1436 N N . MET A 1 181 ? -0.510 -31.832 5.662 1.00 89.19 181 MET A N 1
ATOM 1437 C CA . MET A 1 181 ? -1.247 -31.351 6.839 1.00 89.19 181 MET A CA 1
ATOM 1438 C C . MET A 1 181 ? -0.765 -31.985 8.144 1.00 89.19 181 MET A C 1
ATOM 1440 O O . MET A 1 181 ? -0.898 -31.363 9.194 1.00 89.19 181 MET A O 1
ATOM 1444 N N . LEU A 1 182 ? -0.171 -33.181 8.079 1.00 89.81 182 LEU A N 1
ATOM 1445 C CA . LEU A 1 182 ? 0.379 -33.872 9.248 1.00 89.81 182 LEU A CA 1
ATOM 1446 C C . LEU A 1 182 ? 1.542 -33.098 9.880 1.00 89.81 182 LEU A C 1
ATOM 1448 O O . LEU A 1 182 ? 1.728 -33.145 11.092 1.00 89.81 182 LEU A O 1
ATOM 1452 N N . TRP A 1 183 ? 2.291 -32.362 9.057 1.00 87.31 183 TRP A N 1
ATOM 1453 C CA . TRP A 1 183 ? 3.515 -31.666 9.456 1.00 87.31 183 TRP A CA 1
ATOM 1454 C C . TRP A 1 183 ? 3.386 -30.146 9.381 1.00 87.31 183 TRP A C 1
ATOM 1456 O O . TRP A 1 183 ? 4.265 -29.434 9.852 1.00 87.31 183 TRP A O 1
ATOM 1466 N N . HIS A 1 184 ? 2.300 -29.622 8.805 1.00 84.81 184 HIS A N 1
ATOM 1467 C CA . HIS A 1 184 ? 2.173 -28.195 8.514 1.00 84.81 184 HIS A CA 1
ATOM 1468 C C . HIS A 1 184 ? 2.318 -27.292 9.752 1.00 84.81 184 HIS A C 1
ATOM 1470 O O . HIS A 1 184 ? 2.839 -26.184 9.636 1.00 84.81 184 HIS A O 1
ATOM 1476 N N . TYR A 1 185 ? 1.868 -27.773 10.913 1.00 83.56 185 TYR A N 1
ATOM 1477 C CA . TYR A 1 185 ? 1.923 -27.059 12.192 1.00 83.56 185 TYR A CA 1
ATOM 1478 C C . TYR A 1 185 ? 2.934 -27.648 13.178 1.00 83.56 185 TYR A C 1
ATOM 1480 O O . TYR A 1 185 ? 2.916 -27.281 14.349 1.00 83.56 185 TYR A O 1
ATOM 1488 N N . TRP A 1 186 ? 3.795 -28.568 12.737 1.00 83.25 186 TRP A N 1
ATOM 1489 C CA . TRP A 1 186 ? 4.916 -28.989 13.569 1.00 83.25 186 TRP A CA 1
ATOM 1490 C C . TRP A 1 186 ? 5.906 -27.826 13.690 1.00 83.25 186 TRP A C 1
ATOM 1492 O O . TRP A 1 186 ? 6.480 -27.386 12.694 1.00 83.25 186 TRP A O 1
ATOM 1502 N N . THR A 1 187 ? 6.073 -27.330 14.915 1.00 55.09 187 THR A N 1
ATOM 1503 C CA . THR A 1 187 ? 7.077 -26.340 15.328 1.00 55.09 187 THR A CA 1
ATOM 1504 C C . THR A 1 187 ? 7.845 -26.868 16.519 1.00 55.09 187 THR A C 1
ATOM 1506 O O . THR A 1 187 ? 7.159 -27.377 17.436 1.00 55.09 187 THR A O 1
#

Foldseek 3Di:
DQPPDPCVVVVLVVQLVLLVVLLVVLVVCLVCVCQQAAPPHPQHLVVVLVVCVVVVHDCVRQVACCVVPHSHPVVLNVLSVQSNVLSVCSNVVVDQNLVSLVSSLSSLSNSCRSRVVPNVDPVSVLSNVLSVLCNVCVVCCVPCVPVSVVVVVVSVVVSVVVVLVCLCVVPDVCSVVVVCVVCVPPD

pLDDT: mean 92.38, std 8.59, range [42.75, 98.88]

Sequence (187 aa):
MLFNEPWYLSLSLFERTLACINLAAFLSSLSQWRGQIGSTGILPAYSFVRYWKERKMTFFQRPTLCLIISDSDNFLLALHWIGIICSIMAFFAIIPIGICFLGCWLCYSSLVTVSTTFMGLQMHSNLLETNMLYVLCSPFLAAQPEVFVFIQWTLLFRIMLGGAVGKYTGGDRSWKDGSAMLWHYWT

Secondary structure (DSSP, 8-state):
---SSHHHHHHHHHHHHHHHHHHHHHHHHHHHHHHHHSTTSSS-HHHHHHHHHHTT--TTTS--GGGTS--SHHHHHHHHHHHHHHHHHHHTT-S-HHHHHHHHHHHHHHHHHHTHHHH-SHHHHHHHHHHHHHHHHGGGTTT-HHHHHHHHHHHHHHHHHHHHHHHHHSS-HHHHSSGGGGTTT--